Protein AF-0000000073387334 (afdb_homodimer)

Organism: Paracidovorax avenae (strain ATCC 19860 / DSM 7227 / CCUG 15838 / JCM 20985 / LMG 2117 / NCPPB 1011) (NCBI:txid643561)

Radius of gyration: 25.36 Å; Cα contacts (8 Å, |Δi|>4): 499; chains: 2; bounding box: 32×70×54 Å

Secondary structure (DSSP, 8-state):
---SS---EEEE-TTS-EEEEEEEEEEGGGHHHHHHHHHHHHHHHHHHHGGGBS-GGGT-SEEEEEEEEEEEEEEEEEEEETTTTEEEEEEEEEPPPEEEEEEEEEE-HHHHHHHHHHHT--/---SS---EEEE-TTS-EEEEEEEEEEGGGHHHHHHHHHHHHHHHHHHHGGGBS-GGGT-SEEEEEEEEEEEEEEEEEEEETTTTEEEEEEEEEPPPEEEEEEEEEE-HHHHHHHHHHHT--

Solvent-accessible surface area (backbone atoms only — not comparable to full-atom values): 13006 Å² total; per-residue (Å²): 97,86,70,88,60,61,60,70,48,76,44,77,43,98,84,57,20,32,36,37,38,24,59,38,73,37,46,74,90,43,45,66,59,48,38,50,52,51,26,51,55,48,48,49,48,43,70,77,44,42,95,35,57,30,58,59,92,73,76,16,44,25,46,72,48,63,44,35,35,38,34,35,42,28,37,32,49,55,42,78,36,77,90,75,62,35,57,46,76,43,84,49,63,65,51,76,51,34,42,34,38,38,43,38,40,36,26,35,39,72,47,48,54,52,50,25,64,58,52,70,55,128,97,86,71,89,61,63,59,70,48,76,44,76,42,98,84,57,19,31,37,38,39,25,60,37,72,38,46,73,90,42,47,66,59,49,36,50,51,52,24,52,54,48,49,50,48,41,70,77,42,42,93,34,57,31,57,60,92,72,76,17,43,26,45,72,48,64,46,36,37,38,34,36,43,29,36,31,48,54,43,77,37,78,90,76,62,36,57,46,77,42,83,49,64,66,49,76,52,34,43,35,39,38,42,37,39,36,27,36,39,71,46,47,54,50,51,25,64,58,51,70,56,128

pLDDT: mean 93.89, std 4.62, range [76.19, 98.5]

Foldseek 3Di:
DEDDFWDWDWDDDPQQKTKTKTKGKDFPVCVVVNVVSVCVLVVVCCVVQVVQDDDVVVRGFKYKDKDKDKDKDWDKDWDQDPVVRDIDIDTHDIDGIMMMMMMMMIGHNVSVVVSCVVHVHD/DEDDFWDWDWDDDPQQKTKTKTKGKDFPVCVVVNVVSVCVLVVVCCVVQVVQDDDVVVRGFKYKDKDKDKDKDWDKDWDQDPVVRDIDIDIHDIDGIMMMMMMMMIGHNVSVVVSCVVHVHD

Nearest PDB structures (foldseek):
  6sb4-assembly1_A  TM=3.432E-01  e=1.917E-01  Mus musculus
  4bts-assembly1_AJ  TM=3.908E-01  e=4.124E-01  Tetrahymena thermophila
  9ash-assembly1_H  TM=4.551E-01  e=2.025E+00  Lactococcus lactis subsp. lactis
  6ify-assembly1_E  TM=3.691E-01  e=1.191E+00  Streptococcus thermophilus ND03
  6ifr-assembly1_E  TM=2.329E-01  e=6.230E-01  Streptococcus thermophilus ND03

Structure (mmCIF, N/CA/C/O backbone):
data_AF-0000000073387334-model_v1
#
loop_
_entity.id
_entity.type
_entity.pdbx_description
1 polymer 'Uncharacterized protein'
#
loop_
_atom_site.group_PDB
_atom_site.id
_atom_site.type_symbol
_atom_site.label_atom_id
_atom_site.label_alt_id
_atom_site.label_comp_id
_atom_site.label_asym_id
_atom_site.label_entity_id
_atom_site.label_seq_id
_atom_site.pdbx_PDB_ins_code
_atom_site.Cartn_x
_atom_site.Cartn_y
_atom_site.Cartn_z
_atom_site.occupancy
_atom_site.B_iso_or_equiv
_atom_site.auth_seq_id
_atom_site.auth_comp_id
_atom_site.auth_asym_id
_atom_site.auth_atom_id
_atom_site.pdbx_PDB_model_num
ATOM 1 N N . MET A 1 1 ? 14.086 27.5 5.773 1 81.44 1 MET A N 1
ATOM 2 C CA . MET A 1 1 ? 14.25 26.156 6.324 1 81.44 1 MET A CA 1
ATOM 3 C C . MET A 1 1 ? 14.164 25.094 5.227 1 81.44 1 MET A C 1
ATOM 5 O O . MET A 1 1 ? 13.383 25.234 4.285 1 81.44 1 MET A O 1
ATOM 9 N N . THR A 1 2 ? 15.102 24.219 5.27 1 88.56 2 THR A N 1
ATOM 10 C CA . THR A 1 2 ? 15.109 23.172 4.254 1 88.56 2 THR A CA 1
ATOM 11 C C . THR A 1 2 ? 14.375 21.938 4.754 1 88.56 2 THR A C 1
ATOM 13 O O . THR A 1 2 ? 14.703 21.406 5.82 1 88.56 2 THR A O 1
ATOM 16 N N . LEU A 1 3 ? 13.312 21.594 4.008 1 94.19 3 LEU A N 1
ATOM 17 C CA . LEU A 1 3 ? 12.539 20.391 4.328 1 94.19 3 LEU A CA 1
ATOM 18 C C . LEU A 1 3 ? 13.195 19.156 3.742 1 94.19 3 LEU A C 1
ATOM 20 O O . LEU A 1 3 ? 13.609 19.156 2.58 1 94.19 3 LEU A O 1
ATOM 24 N N . ARG A 1 4 ? 13.391 18.125 4.531 1 95.5 4 ARG A N 1
ATOM 25 C CA . ARG A 1 4 ? 14.094 16.922 4.117 1 95.5 4 ARG A CA 1
ATOM 26 C C . ARG A 1 4 ? 13.117 15.812 3.727 1 95.5 4 ARG A C 1
ATOM 28 O O . ARG A 1 4 ? 13.398 15.008 2.84 1 95.5 4 ARG A O 1
ATOM 35 N N . TYR A 1 5 ? 11.898 15.891 4.281 1 98.25 5 TYR A N 1
ATOM 36 C CA . TYR A 1 5 ? 10.984 14.766 4.086 1 98.25 5 TYR A CA 1
ATOM 37 C C . TYR A 1 5 ? 9.766 15.188 3.273 1 98.25 5 TYR A C 1
ATOM 39 O O . TYR A 1 5 ? 9.25 14.414 2.467 1 98.25 5 TYR A O 1
ATOM 47 N N . LEU A 1 6 ? 9.359 16.406 3.529 1 97.44 6 LEU A N 1
ATOM 48 C CA . LEU A 1 6 ? 8.133 16.891 2.887 1 97.44 6 LEU A CA 1
ATOM 49 C C . LEU A 1 6 ? 8.453 17.578 1.562 1 97.44 6 LEU A C 1
ATOM 51 O O . LEU A 1 6 ? 9.18 18.578 1.531 1 97.44 6 LEU A O 1
ATOM 55 N N . ASP A 1 7 ? 7.984 17.047 0.482 1 97.38 7 ASP A N 1
ATOM 56 C CA . ASP A 1 7 ? 8.031 17.656 -0.841 1 97.38 7 ASP A CA 1
ATOM 57 C C . ASP A 1 7 ? 6.637 18.078 -1.299 1 97.38 7 ASP A C 1
ATOM 59 O O . ASP A 1 7 ? 5.801 17.234 -1.629 1 97.38 7 ASP A O 1
ATOM 63 N N . PHE A 1 8 ? 6.383 19.359 -1.395 1 97.19 8 PHE A N 1
ATOM 64 C CA . PHE A 1 8 ? 5.031 19.875 -1.598 1 97.19 8 PHE A CA 1
ATOM 65 C C . PHE A 1 8 ? 4.754 20.094 -3.08 1 97.19 8 PHE A C 1
ATOM 67 O O . PHE A 1 8 ? 5.598 20.625 -3.803 1 97.19 8 PHE A O 1
ATOM 74 N N . ASP A 1 9 ? 3.609 19.672 -3.486 1 96.62 9 ASP A N 1
ATOM 75 C CA . ASP A 1 9 ? 3.027 20.047 -4.773 1 96.62 9 ASP A CA 1
ATOM 76 C C . ASP A 1 9 ? 1.921 21.078 -4.605 1 96.62 9 ASP A C 1
ATOM 78 O O . ASP A 1 9 ? 1.072 20.953 -3.719 1 96.62 9 ASP A O 1
ATOM 82 N N . HIS A 1 10 ? 1.897 22.016 -5.465 1 95.62 10 HIS A N 1
ATOM 83 C CA . HIS A 1 10 ? 0.955 23.125 -5.336 1 95.62 10 HIS A CA 1
ATOM 84 C C . HIS A 1 10 ? -0.114 23.078 -6.422 1 95.62 10 HIS A C 1
ATOM 86 O O . HIS A 1 10 ? 0.192 22.812 -7.586 1 95.62 10 HIS A O 1
ATOM 92 N N . SER A 1 11 ? -1.307 23.25 -6.004 1 96.06 11 SER A N 1
ATOM 93 C CA . SER A 1 11 ? -2.426 23.453 -6.922 1 96.06 11 SER A CA 1
ATOM 94 C C . SER A 1 11 ? -3.139 24.766 -6.645 1 96.06 11 SER A C 1
ATOM 96 O O . SER A 1 11 ? -3.559 25.031 -5.516 1 96.06 11 SER A O 1
ATOM 98 N N . GLU A 1 12 ? -3.297 25.5 -7.695 1 92 12 GLU A N 1
ATOM 99 C CA . GLU A 1 12 ? -3.938 26.797 -7.531 1 92 12 GLU A CA 1
ATOM 100 C C . GLU A 1 12 ? -5.457 26.688 -7.609 1 92 12 GLU A C 1
ATOM 102 O O . GLU A 1 12 ? -5.98 25.797 -8.281 1 92 12 GLU A O 1
ATOM 107 N N . ASP A 1 13 ? -5.891 27.594 -6.828 1 84.44 13 ASP A N 1
ATOM 108 C CA . ASP A 1 13 ? -7.34 27.703 -6.988 1 84.44 13 ASP A CA 1
ATOM 109 C C . ASP A 1 13 ? -7.703 28.953 -7.805 1 84.44 13 ASP A C 1
ATOM 111 O O . ASP A 1 13 ? -6.82 29.703 -8.219 1 84.44 13 ASP A O 1
ATOM 115 N N . GLY A 1 14 ? -8.805 29.109 -8.422 1 78.94 14 GLY A N 1
ATOM 116 C CA . GLY A 1 14 ? -9.227 30.188 -9.312 1 78.94 14 GLY A CA 1
ATOM 117 C C . GLY A 1 14 ? -9.258 31.547 -8.633 1 78.94 14 GLY A C 1
ATOM 118 O O . GLY A 1 14 ? -9.359 32.562 -9.305 1 78.94 14 GLY A O 1
ATOM 119 N N . GLU A 1 15 ? -9.148 31.719 -7.305 1 79.94 15 GLU A N 1
ATOM 120 C CA . GLU A 1 15 ? -9.242 33 -6.594 1 79.94 15 GLU A CA 1
ATOM 121 C C . GLU A 1 15 ? -7.887 33.438 -6.051 1 79.94 15 GLU A C 1
ATOM 123 O O . GLU A 1 15 ? -7.812 34.312 -5.184 1 79.94 15 GLU A O 1
ATOM 128 N N . GLY A 1 16 ? -6.773 32.781 -6.492 1 81.19 16 GLY A N 1
ATOM 129 C CA . GLY A 1 16 ? -5.426 33.156 -6.078 1 81.19 16 GLY A CA 1
ATOM 130 C C . GLY A 1 16 ? -4.922 32.312 -4.91 1 81.19 16 GLY A C 1
ATOM 131 O O . GLY A 1 16 ? -3.729 32.312 -4.605 1 81.19 16 GLY A O 1
ATOM 132 N N . GLY A 1 17 ? -5.766 31.625 -4.184 1 89.88 17 GLY A N 1
ATOM 133 C CA . GLY A 1 17 ? -5.332 30.688 -3.156 1 89.88 17 GLY A CA 1
ATOM 134 C C . GLY A 1 17 ? -4.902 29.344 -3.715 1 89.88 17 GLY A C 1
ATOM 135 O O . GLY A 1 17 ? -4.543 29.234 -4.891 1 89.88 17 GLY A O 1
ATOM 136 N N . GLY A 1 18 ? -4.574 28.469 -2.861 1 95 18 GLY A N 1
ATOM 137 C CA . GLY A 1 18 ? -4.156 27.156 -3.348 1 95 18 GLY A CA 1
ATOM 138 C C . GLY A 1 18 ? -3.961 26.141 -2.236 1 95 18 GLY A C 1
ATOM 139 O O . GLY A 1 18 ? -4.312 26.406 -1.084 1 95 18 GLY A O 1
ATOM 140 N N . THR A 1 19 ? -3.652 24.984 -2.721 1 96.31 19 THR A N 1
ATOM 141 C CA . THR A 1 19 ? -3.416 23.859 -1.819 1 96.31 19 THR A CA 1
ATOM 142 C C . THR A 1 19 ? -2.006 23.297 -2.004 1 96.31 19 THR A C 1
ATOM 144 O O . THR A 1 19 ? -1.532 23.156 -3.133 1 96.31 19 THR A O 1
ATOM 147 N N . TRP A 1 20 ? -1.338 23.109 -0.854 1 96.31 20 TRP A N 1
ATOM 148 C CA . TRP A 1 20 ? -0.038 22.438 -0.803 1 96.31 20 TRP A CA 1
ATOM 149 C C . TRP A 1 20 ? -0.165 21.047 -0.22 1 96.31 20 TRP A C 1
ATOM 151 O O . TRP A 1 20 ? -0.633 20.875 0.907 1 96.31 20 TRP A O 1
ATOM 161 N N . ASP A 1 21 ? 0.246 20.016 -1.069 1 97.94 21 ASP A N 1
ATOM 162 C CA . ASP A 1 21 ? 0.142 18.641 -0.62 1 97.94 21 ASP A CA 1
ATOM 163 C C . ASP A 1 21 ? 1.518 17.969 -0.554 1 97.94 21 ASP A C 1
ATOM 165 O O . ASP A 1 21 ? 2.354 18.188 -1.436 1 97.94 21 ASP A O 1
ATOM 169 N N . ALA A 1 22 ? 1.764 17.281 0.513 1 98.06 22 ALA A N 1
ATOM 170 C CA . ALA A 1 22 ? 2.973 16.469 0.653 1 98.06 22 ALA A CA 1
ATOM 171 C C . ALA A 1 22 ? 2.662 15.125 1.304 1 98.06 22 ALA A C 1
ATOM 173 O O . ALA A 1 22 ? 1.726 15.016 2.1 1 98.06 22 ALA A O 1
ATOM 174 N N . MET A 1 23 ? 3.334 14.18 0.906 1 98.44 23 MET A N 1
ATOM 175 C CA . MET A 1 23 ? 3.291 12.852 1.52 1 98.44 23 MET A CA 1
ATOM 176 C C . MET A 1 23 ? 4.699 12.328 1.774 1 98.44 23 MET A C 1
ATOM 178 O O . MET A 1 23 ? 5.586 12.477 0.93 1 98.44 23 MET A O 1
ATOM 182 N N . ALA A 1 24 ? 4.922 11.805 2.984 1 98.38 24 ALA A N 1
ATOM 183 C CA . ALA A 1 24 ? 6.188 11.164 3.324 1 98.38 24 ALA A CA 1
ATOM 184 C C . ALA A 1 24 ? 5.949 9.781 3.936 1 98.38 24 ALA A C 1
ATOM 186 O O . ALA A 1 24 ? 5.004 9.594 4.703 1 98.38 24 ALA A O 1
ATOM 187 N N . SER A 1 25 ? 6.77 8.938 3.57 1 97.94 25 SER A N 1
ATOM 188 C CA . SER A 1 25 ? 6.773 7.598 4.137 1 97.94 25 SER A CA 1
ATOM 189 C C . SER A 1 25 ? 8.156 7.211 4.637 1 97.94 25 SER A C 1
ATOM 191 O O . SER A 1 25 ? 9.109 7.137 3.855 1 97.94 25 SER A O 1
ATOM 193 N N . VAL A 1 26 ? 8.273 6.867 5.969 1 97.75 26 VAL A N 1
ATOM 194 C CA . VAL A 1 26 ? 9.594 6.66 6.555 1 97.75 26 VAL A CA 1
ATOM 195 C C . VAL A 1 26 ? 9.57 5.426 7.453 1 97.75 26 VAL A C 1
ATOM 197 O O . VAL A 1 26 ? 8.5 4.934 7.816 1 97.75 26 VAL A O 1
ATOM 200 N N . THR A 1 27 ? 10.797 4.965 7.738 1 96.5 27 THR A N 1
ATOM 201 C CA . THR A 1 27 ? 10.945 3.934 8.758 1 96.5 27 THR A CA 1
ATOM 202 C C . THR A 1 27 ? 10.922 4.547 10.156 1 96.5 27 THR A C 1
ATOM 204 O O . THR A 1 27 ? 10.977 5.77 10.305 1 96.5 27 THR A O 1
ATOM 207 N N . GLY A 1 28 ? 10.781 3.762 11.188 1 95.5 28 GLY A N 1
ATOM 208 C CA . GLY A 1 28 ? 10.648 4.168 12.578 1 95.5 28 GLY A CA 1
ATOM 209 C C . GLY A 1 28 ? 11.734 5.125 13.023 1 95.5 28 GLY A C 1
ATOM 210 O O . GLY A 1 28 ? 11.477 6.039 13.812 1 95.5 28 GLY A O 1
ATOM 211 N N . GLU A 1 29 ? 12.898 4.941 12.414 1 96.12 29 GLU A N 1
ATOM 212 C CA . GLU A 1 29 ? 14.047 5.727 12.859 1 96.12 29 GLU A CA 1
ATOM 213 C C . GLU A 1 29 ? 13.914 7.184 12.438 1 96.12 29 GLU A C 1
ATOM 215 O O . GLU A 1 29 ? 14.57 8.062 13 1 96.12 29 GLU A O 1
ATOM 220 N N . HIS A 1 30 ? 13.031 7.402 11.477 1 97.5 30 HIS A N 1
ATOM 221 C CA . HIS A 1 30 ? 12.953 8.758 10.938 1 97.5 30 HIS A CA 1
ATOM 222 C C . HIS A 1 30 ? 11.633 9.422 11.312 1 97.5 30 HIS A C 1
ATOM 224 O O . HIS A 1 30 ? 11.383 10.562 10.93 1 97.5 30 HIS A O 1
ATOM 230 N N . VAL A 1 31 ? 10.812 8.812 12.133 1 96.5 31 VAL A N 1
ATOM 231 C CA . VAL A 1 31 ? 9.477 9.312 12.445 1 96.5 31 VAL A CA 1
ATOM 232 C C . VAL A 1 31 ? 9.586 10.617 13.219 1 96.5 31 VAL A C 1
ATOM 234 O O . VAL A 1 31 ? 8.898 11.594 12.906 1 96.5 31 VAL A O 1
ATOM 237 N N . GLU A 1 32 ? 10.445 10.641 14.18 1 96.12 32 GLU A N 1
ATOM 238 C CA . GLU A 1 32 ? 10.586 11.836 15 1 96.12 32 GLU A CA 1
ATOM 239 C C . GLU A 1 32 ? 11.039 13.031 14.164 1 96.12 32 GLU A C 1
ATOM 241 O O . GLU A 1 32 ? 10.562 14.148 14.344 1 96.12 32 GLU A O 1
ATOM 246 N N . ALA A 1 33 ? 11.953 12.742 13.281 1 97.5 33 ALA A N 1
ATOM 247 C CA . ALA A 1 33 ? 12.461 13.805 12.422 1 97.5 33 ALA A CA 1
ATOM 248 C C . ALA A 1 33 ? 11.359 14.328 11.492 1 97.5 33 ALA A C 1
ATOM 250 O O . ALA A 1 33 ? 11.25 15.531 11.273 1 97.5 33 ALA A O 1
ATOM 251 N N . LEU A 1 34 ? 10.586 13.453 10.961 1 98 34 LEU A N 1
ATOM 252 C CA . LEU A 1 34 ? 9.461 13.844 10.117 1 98 34 LEU A CA 1
ATOM 253 C C . LEU A 1 34 ? 8.453 14.672 10.906 1 98 34 LEU A C 1
ATOM 255 O O . LEU A 1 34 ? 7.996 15.711 10.43 1 98 34 LEU A O 1
ATOM 259 N N . HIS A 1 35 ? 8.172 14.242 12.117 1 97.31 35 HIS A N 1
ATOM 260 C CA . HIS A 1 35 ? 7.242 14.984 12.961 1 97.31 35 HIS A CA 1
ATOM 261 C C . HIS A 1 35 ? 7.77 16.391 13.266 1 97.31 35 HIS A C 1
ATOM 263 O O . HIS A 1 35 ? 7 17.344 13.289 1 97.31 35 HIS A O 1
ATOM 269 N N . ALA A 1 36 ? 9.016 16.453 13.484 1 96.75 36 ALA A N 1
ATOM 270 C CA . ALA A 1 36 ? 9.625 17.75 13.758 1 96.75 36 ALA A CA 1
ATOM 271 C C . ALA A 1 36 ? 9.477 18.688 12.562 1 96.75 36 ALA A C 1
ATOM 273 O O . ALA A 1 36 ? 9.234 19.891 12.727 1 96.75 36 ALA A O 1
ATOM 274 N N . GLU A 1 37 ? 9.672 18.109 11.43 1 97.69 37 GLU A N 1
ATOM 275 C CA . GLU A 1 37 ? 9.516 18.906 10.211 1 97.69 37 GLU A CA 1
A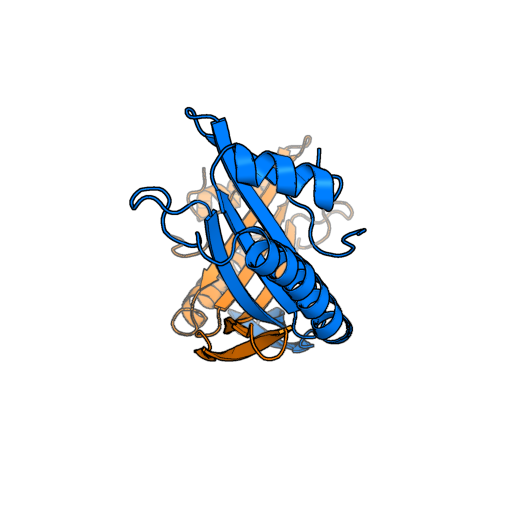TOM 276 C C . GLU A 1 37 ? 8.078 19.391 10.047 1 97.69 37 GLU A C 1
ATOM 278 O O . GLU A 1 37 ? 7.84 20.547 9.727 1 97.69 37 GLU A O 1
ATOM 283 N N . ILE A 1 38 ? 7.148 18.547 10.25 1 97.94 38 ILE A N 1
ATOM 284 C CA . ILE A 1 38 ? 5.738 18.922 10.195 1 97.94 38 ILE A CA 1
ATOM 285 C C . ILE A 1 38 ? 5.441 19.984 11.234 1 97.94 38 ILE A C 1
ATOM 287 O O . ILE A 1 38 ? 4.762 20.984 10.938 1 97.94 38 ILE A O 1
ATOM 291 N N . ALA A 1 39 ? 5.953 19.797 12.414 1 97.62 39 ALA A N 1
ATOM 292 C CA . ALA A 1 39 ? 5.758 20.781 13.477 1 97.62 39 ALA A CA 1
ATOM 293 C C . ALA A 1 39 ? 6.309 22.141 13.078 1 97.62 39 ALA A C 1
ATOM 295 O O . ALA A 1 39 ? 5.691 23.172 13.367 1 97.62 39 ALA A O 1
ATOM 296 N N . ALA A 1 40 ? 7.449 22.125 12.445 1 97.06 40 ALA A N 1
ATOM 297 C CA . ALA A 1 40 ? 8.047 23.391 12.016 1 97.06 40 ALA A CA 1
ATOM 298 C C . ALA A 1 40 ? 7.129 24.125 11.039 1 97.06 40 ALA A C 1
ATOM 300 O O . ALA A 1 40 ? 6.949 25.344 11.148 1 97.06 40 ALA A O 1
ATOM 301 N N . VAL A 1 41 ? 6.578 23.391 10.125 1 97.69 41 VAL A N 1
ATOM 302 C CA . VAL A 1 41 ? 5.676 23.969 9.141 1 97.69 41 VAL A CA 1
ATOM 303 C C . VAL A 1 41 ? 4.438 24.531 9.836 1 97.69 41 VAL A C 1
ATOM 305 O O . VAL A 1 41 ? 4.047 25.672 9.602 1 97.69 41 VAL A O 1
ATOM 308 N N . LEU A 1 42 ? 3.898 23.781 10.719 1 97.19 42 LEU A N 1
ATOM 309 C CA . LEU A 1 42 ? 2.648 24.172 11.352 1 97.19 42 LEU A CA 1
ATOM 310 C C . LEU A 1 42 ? 2.895 25.266 12.398 1 97.19 42 LEU A C 1
ATOM 312 O O . LEU A 1 42 ? 2.045 26.125 12.609 1 97.19 42 LEU A O 1
ATOM 316 N N . ASP A 1 43 ? 4.004 25.188 13.078 1 96.62 43 ASP A N 1
ATOM 317 C CA . ASP A 1 43 ? 4.379 26.25 14.008 1 96.62 43 ASP A CA 1
ATOM 318 C C . ASP A 1 43 ? 4.445 27.609 13.289 1 96.62 43 ASP A C 1
ATOM 320 O O . ASP A 1 43 ? 3.912 28.594 13.781 1 96.62 43 ASP A O 1
ATOM 324 N N . TRP A 1 44 ? 5.109 27.578 12.164 1 96.69 44 TRP A N 1
ATOM 325 C CA . TRP A 1 44 ? 5.191 28.797 11.367 1 96.69 44 TRP A CA 1
ATOM 326 C C . TRP A 1 44 ? 3.801 29.297 10.992 1 96.69 44 TRP A C 1
ATOM 328 O O . TRP A 1 44 ? 3.49 30.469 11.156 1 96.69 44 TRP A O 1
ATOM 338 N N . ALA A 1 45 ? 2.99 28.391 10.453 1 96.12 45 ALA A N 1
ATOM 339 C CA . ALA A 1 45 ? 1.652 28.766 10 1 96.12 45 ALA A CA 1
ATOM 340 C C . ALA A 1 45 ? 0.823 29.328 11.156 1 96.12 45 ALA A C 1
ATOM 342 O O . ALA A 1 45 ? 0.149 30.359 11 1 96.12 45 ALA A O 1
ATOM 343 N N . HIS A 1 46 ? 0.911 28.672 12.258 1 95.12 46 HIS A N 1
ATOM 344 C CA . HIS A 1 46 ? 0.165 29.141 13.422 1 95.12 46 HIS A CA 1
ATOM 345 C C . HIS A 1 46 ? 0.718 30.469 13.945 1 95.12 46 HIS A C 1
ATOM 347 O O . HIS A 1 46 ? -0.04 31.312 14.406 1 95.12 46 HIS A O 1
ATOM 353 N N . GLY A 1 47 ? 1.966 30.562 13.922 1 94.06 47 GLY A N 1
ATOM 354 C CA . GLY A 1 47 ? 2.582 31.797 14.383 1 94.06 47 GLY A CA 1
ATOM 355 C C . GLY A 1 47 ? 2.219 33 13.531 1 94.06 47 GLY A C 1
ATOM 356 O O . GLY A 1 47 ? 1.933 34.062 14.062 1 94.06 47 GLY A O 1
ATOM 357 N N . ARG A 1 48 ? 2.215 32.75 12.281 1 94.19 48 ARG A N 1
ATOM 358 C CA . ARG A 1 48 ? 2.035 33.875 11.352 1 94.19 48 ARG A CA 1
ATOM 359 C C . ARG A 1 48 ? 0.556 34.125 11.062 1 94.19 48 ARG A C 1
ATOM 361 O O . ARG A 1 48 ? 0.134 35.25 10.875 1 94.19 48 ARG A O 1
ATOM 368 N N . PHE A 1 49 ? -0.206 32.969 11.078 1 93.56 49 PHE A N 1
ATOM 369 C CA . PHE A 1 49 ? -1.589 33.094 10.641 1 93.56 49 PHE A CA 1
ATOM 370 C C . PHE A 1 49 ? -2.545 32.469 11.656 1 93.56 49 PHE A C 1
ATOM 372 O O . PHE A 1 49 ? -3.719 32.25 11.352 1 93.56 49 PHE A O 1
ATOM 379 N N . GLY A 1 50 ? -2.129 32.094 12.773 1 87.69 50 GLY A N 1
ATOM 380 C CA . GLY A 1 50 ? -2.852 31.328 13.766 1 87.69 50 GLY A CA 1
ATOM 381 C C . GLY A 1 50 ? -4.254 31.844 14.031 1 87.69 50 GLY A C 1
ATOM 382 O O . GLY A 1 50 ? -5.215 31.078 14.031 1 87.69 50 GLY A O 1
ATOM 383 N N . SER A 1 51 ? -4.434 33.094 14.188 1 88.06 51 SER A N 1
ATOM 384 C CA . SER A 1 51 ? -5.715 33.719 14.531 1 88.06 51 SER A CA 1
ATOM 385 C C . SER A 1 51 ? -6.691 33.656 13.359 1 88.06 51 SER A C 1
ATOM 387 O O . SER A 1 51 ? -7.895 33.844 13.531 1 88.06 51 SER A O 1
ATOM 389 N N . GLN A 1 52 ? -6.195 33.25 12.305 1 91.5 52 GLN A N 1
ATOM 390 C CA . GLN A 1 52 ? -6.996 33.25 11.086 1 91.5 52 GLN A CA 1
ATOM 391 C C . GLN A 1 52 ? -7.223 31.828 10.562 1 91.5 52 GLN A C 1
ATOM 393 O O . GLN A 1 52 ? -7.66 31.656 9.422 1 91.5 52 GLN A O 1
ATOM 398 N N . ARG A 1 53 ? -6.902 30.906 11.383 1 92.06 53 ARG A N 1
ATOM 399 C CA . ARG A 1 53 ? -7.109 29.547 10.914 1 92.06 53 ARG A CA 1
ATOM 400 C C . ARG A 1 53 ? -8.594 29.219 10.836 1 92.06 53 ARG A C 1
ATOM 402 O O . ARG A 1 53 ? -9.336 29.438 11.789 1 92.06 53 ARG A O 1
ATOM 409 N N . GLY A 1 54 ? -9.023 28.703 9.797 1 89.88 54 GLY A N 1
ATOM 410 C CA . GLY A 1 54 ? -10.391 28.281 9.57 1 89.88 54 GLY A CA 1
ATOM 411 C C . GLY A 1 54 ? -10.695 28 8.109 1 89.88 54 GLY A C 1
ATOM 412 O O . GLY A 1 54 ? -9.875 28.281 7.234 1 89.88 54 GLY A O 1
ATOM 413 N N . PRO A 1 55 ? -11.797 27.281 7.898 1 84.88 55 PRO A N 1
ATOM 414 C CA . PRO A 1 55 ? -12.188 27.031 6.512 1 84.88 55 PRO A CA 1
ATOM 415 C C . PRO A 1 55 ? -12.289 28.312 5.688 1 84.88 55 PRO A C 1
ATOM 417 O O . PRO A 1 55 ? -12.852 29.312 6.148 1 84.88 55 PRO A O 1
ATOM 420 N N . ILE A 1 56 ? -11.695 28.234 4.543 1 76.19 56 ILE A N 1
ATOM 421 C CA . ILE A 1 56 ? -11.625 29.406 3.674 1 76.19 56 ILE A CA 1
ATOM 422 C C . ILE A 1 56 ? -13.039 29.906 3.363 1 76.19 56 ILE A C 1
ATOM 424 O O . ILE A 1 56 ? -13.273 31.109 3.279 1 76.19 56 ILE A O 1
ATOM 428 N N . GLU A 1 57 ? -13.953 28.938 3.262 1 78.44 57 GLU A N 1
ATOM 429 C CA . GLU A 1 57 ? -15.336 29.281 2.951 1 78.44 57 GLU A CA 1
ATOM 430 C C . GLU A 1 57 ? -15.992 30.031 4.105 1 78.44 57 GLU A C 1
ATOM 432 O O . GLU A 1 57 ? -17.031 30.672 3.926 1 78.44 57 GLU A O 1
ATOM 437 N N . GLU A 1 58 ? -15.391 29.938 5.266 1 84.38 58 GLU A N 1
ATOM 438 C CA . GLU A 1 58 ? -15.914 30.609 6.453 1 84.38 58 GLU A CA 1
ATOM 439 C C . GLU A 1 58 ? -14.984 31.734 6.906 1 84.38 58 GLU A C 1
ATOM 441 O O . GLU A 1 58 ? -14.789 31.938 8.102 1 84.38 58 GLU A O 1
ATOM 446 N N . ASP A 1 59 ? -14.32 32.344 6.02 1 82.88 59 ASP A N 1
ATOM 447 C CA . ASP A 1 59 ? -13.477 33.531 6.219 1 82.88 59 ASP A CA 1
ATOM 448 C C . ASP A 1 59 ? -12.148 33.125 6.863 1 82.88 59 ASP A C 1
ATOM 450 O O . ASP A 1 59 ? -11.484 33.969 7.465 1 82.88 59 ASP A O 1
ATOM 454 N N . GLY A 1 60 ? -11.891 31.906 6.863 1 90.19 60 GLY A N 1
ATOM 455 C CA . GLY A 1 60 ? -10.57 31.5 7.316 1 90.19 60 GLY A CA 1
ATOM 456 C C . GLY A 1 60 ? -9.484 31.766 6.293 1 90.19 60 GLY A C 1
ATOM 457 O O . GLY A 1 60 ? -9.758 31.828 5.09 1 90.19 60 GLY A O 1
ATOM 458 N N . GLU A 1 61 ? -8.266 32 6.73 1 93.5 61 GLU A N 1
ATOM 459 C CA . GLU A 1 61 ? -7.137 32.312 5.855 1 93.5 61 GLU A CA 1
ATOM 460 C C . GLU A 1 61 ? -6.387 31.047 5.465 1 93.5 61 GLU A C 1
ATOM 462 O O . GLU A 1 61 ? -5.75 31 4.406 1 93.5 61 GLU A O 1
ATOM 467 N N . TRP A 1 62 ? -6.449 30.094 6.293 1 95.75 62 TRP A N 1
ATOM 468 C CA . TRP A 1 62 ? -5.73 28.859 6.008 1 95.75 62 TRP A CA 1
ATOM 469 C C . TRP A 1 62 ? -6.234 27.719 6.887 1 95.75 62 TRP A C 1
ATOM 471 O O . TRP A 1 62 ? -6.93 27.953 7.879 1 95.75 62 TRP A O 1
ATOM 481 N N . ASP A 1 63 ? -6.074 26.531 6.48 1 95.81 63 ASP A N 1
ATOM 482 C CA . ASP A 1 63 ? -6.355 25.328 7.238 1 95.81 63 ASP A CA 1
ATOM 483 C C . ASP A 1 63 ? -5.445 24.172 6.793 1 95.81 63 ASP A C 1
ATOM 485 O O . ASP A 1 63 ? -4.707 24.312 5.816 1 95.81 63 ASP A O 1
ATOM 489 N N . TYR A 1 64 ? -5.418 23.156 7.582 1 95.62 64 TYR A N 1
ATOM 490 C CA . TYR A 1 64 ? -4.605 22.016 7.18 1 95.62 64 TYR A CA 1
ATOM 491 C C . TYR A 1 64 ? -5.285 20.703 7.555 1 95.62 64 TYR A C 1
ATOM 493 O O . TYR A 1 64 ? -6.23 20.688 8.344 1 95.62 64 TYR A O 1
ATOM 501 N N . ASP A 1 65 ? -4.957 19.703 6.891 1 95.31 65 ASP A N 1
ATOM 502 C CA . ASP A 1 65 ? -5.344 18.328 7.184 1 95.31 65 ASP A CA 1
ATOM 503 C C . ASP A 1 65 ? -4.117 17.422 7.305 1 95.31 65 ASP A C 1
ATOM 505 O O . ASP A 1 65 ? -3.178 17.531 6.516 1 95.31 65 ASP A O 1
ATOM 509 N N . LEU A 1 66 ? -4.066 16.656 8.406 1 96.31 66 LEU A N 1
ATOM 510 C CA . LEU A 1 66 ? -2.971 15.734 8.68 1 96.31 66 LEU A CA 1
ATOM 511 C C . LEU A 1 66 ? -3.484 14.305 8.797 1 96.31 66 LEU A C 1
ATOM 513 O O . LEU A 1 66 ? -4.402 14.031 9.578 1 96.31 66 LEU A O 1
ATOM 517 N N . GLN A 1 67 ? -2.945 13.461 7.934 1 94.75 67 GLN A N 1
ATOM 518 C CA . GLN A 1 67 ? -3.285 12.047 7.988 1 94.75 67 GLN A CA 1
ATOM 519 C C . GLN A 1 67 ? -2.033 11.188 8.148 1 94.75 67 GLN A C 1
ATOM 521 O O . GLN A 1 67 ? -0.995 11.477 7.551 1 94.75 67 GLN A O 1
ATOM 526 N N . ALA A 1 68 ? -2.188 10.102 8.93 1 97 68 ALA A N 1
ATOM 527 C CA . ALA A 1 68 ? -1.048 9.211 9.133 1 97 68 ALA A CA 1
ATOM 528 C C . ALA A 1 68 ? -1.497 7.75 9.195 1 97 68 ALA A C 1
ATOM 530 O O . ALA A 1 68 ? -2.586 7.453 9.695 1 97 68 ALA A O 1
ATOM 531 N N . VAL A 1 69 ? -0.661 6.938 8.672 1 95.81 69 VAL A N 1
ATOM 532 C CA . VAL A 1 69 ? -0.9 5.5 8.719 1 95.81 69 VAL A CA 1
ATOM 533 C C . VAL A 1 69 ? 0.415 4.766 8.969 1 95.81 69 VAL A C 1
ATOM 535 O O . VAL A 1 69 ? 1.464 5.164 8.461 1 95.81 69 VAL A O 1
ATOM 538 N N . GLU A 1 70 ? 0.328 3.809 9.773 1 96.12 70 GLU A N 1
ATOM 539 C CA . GLU A 1 70 ? 1.409 2.84 9.922 1 96.12 70 GLU A CA 1
ATOM 540 C C . GLU A 1 70 ? 1.076 1.531 9.211 1 96.12 70 GLU A C 1
ATOM 542 O O . GLU A 1 70 ? -0.008 0.975 9.398 1 96.12 70 GLU A O 1
ATOM 547 N N . GLU A 1 71 ? 2.021 1.116 8.438 1 95.94 71 GLU A N 1
ATOM 548 C CA . GLU A 1 71 ? 1.796 -0.098 7.656 1 95.94 71 GLU A CA 1
ATOM 549 C C . GLU A 1 71 ? 2.891 -1.13 7.914 1 95.94 71 GLU A C 1
ATOM 551 O O . GLU A 1 71 ? 4.062 -0.777 8.047 1 95.94 71 GLU A O 1
ATOM 556 N N . THR A 1 72 ? 2.457 -2.348 8.008 1 95.62 72 THR A N 1
ATOM 557 C CA . THR A 1 72 ? 3.371 -3.484 8.078 1 95.62 72 THR A CA 1
ATOM 558 C C . THR A 1 72 ? 3.02 -4.52 7.012 1 95.62 72 THR A C 1
ATOM 560 O O . THR A 1 72 ? 1.842 -4.781 6.758 1 95.62 72 THR A O 1
ATOM 563 N N . SER A 1 73 ? 4.043 -5.059 6.469 1 95.75 73 SER A N 1
ATOM 564 C CA . SER A 1 73 ? 3.865 -6.09 5.453 1 95.75 73 SER A CA 1
ATOM 565 C C . SER A 1 73 ? 4.648 -7.352 5.805 1 95.75 73 SER A C 1
ATOM 567 O O . SER A 1 73 ? 5.812 -7.273 6.203 1 95.75 73 SER A O 1
ATOM 569 N N . THR A 1 74 ? 3.979 -8.453 5.707 1 94.69 74 THR A N 1
ATOM 570 C CA . THR A 1 74 ? 4.602 -9.758 5.895 1 94.69 74 THR A CA 1
ATOM 571 C C . THR A 1 74 ? 4.609 -10.555 4.59 1 94.69 74 THR A C 1
ATOM 573 O O . THR A 1 74 ? 3.549 -10.844 4.027 1 94.69 74 THR A O 1
ATOM 576 N N . GLY A 1 75 ? 5.844 -10.812 4.211 1 94.31 75 GLY A N 1
ATOM 577 C CA . GLY A 1 75 ? 5.938 -11.688 3.055 1 94.31 75 GLY A CA 1
ATOM 578 C C . GLY A 1 75 ? 5.34 -13.055 3.297 1 94.31 75 GLY A C 1
ATOM 579 O O . GLY A 1 75 ? 5.344 -13.555 4.426 1 94.31 75 GLY A O 1
ATOM 580 N N . GLN A 1 76 ? 4.77 -13.625 2.205 1 92.12 76 G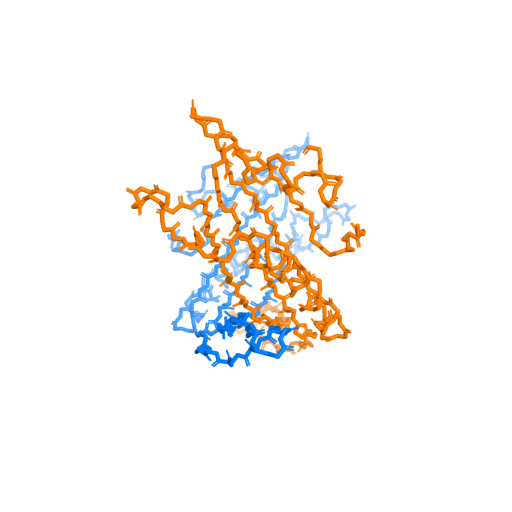LN A N 1
ATOM 581 C CA . GLN A 1 76 ? 4.281 -14.992 2.256 1 92.12 76 GLN A CA 1
ATOM 582 C C . GLN A 1 76 ? 4.789 -15.805 1.068 1 92.12 76 GLN A C 1
ATOM 584 O O . GLN A 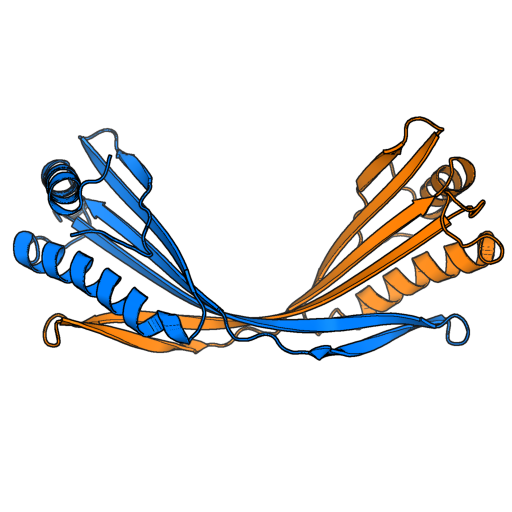1 76 ? 4.777 -15.328 -0.068 1 92.12 76 GLN A O 1
ATOM 589 N N . SER A 1 77 ? 5.371 -16.906 1.46 1 92.62 77 SER A N 1
ATOM 590 C CA . SER A 1 77 ? 5.73 -17.844 0.398 1 92.62 77 SER A CA 1
ATOM 591 C C . SER A 1 77 ? 4.543 -18.719 0.011 1 92.62 77 SER A C 1
ATOM 593 O O . SER A 1 77 ? 3.936 -19.359 0.868 1 92.62 77 SER A O 1
ATOM 595 N N . LEU A 1 78 ? 4.141 -18.641 -1.236 1 95 78 LEU A N 1
ATOM 596 C CA . LEU A 1 78 ? 3.096 -19.516 -1.756 1 95 78 LEU A CA 1
ATOM 597 C C . LEU A 1 78 ? 3.68 -20.547 -2.723 1 95 78 LEU A C 1
ATOM 599 O O . LEU A 1 78 ? 4.555 -20.219 -3.527 1 95 78 LEU A O 1
ATOM 603 N N . ARG A 1 79 ? 3.197 -21.719 -2.539 1 93.62 79 ARG A N 1
ATOM 604 C CA . ARG A 1 79 ? 3.568 -22.781 -3.467 1 93.62 79 ARG A CA 1
ATOM 605 C C . ARG A 1 79 ? 2.363 -23.656 -3.814 1 93.62 79 ARG A C 1
ATOM 607 O O . ARG A 1 79 ? 1.501 -23.891 -2.967 1 93.62 79 ARG A O 1
ATOM 614 N N . TYR A 1 80 ? 2.426 -24.047 -5.023 1 95.69 80 TYR A N 1
ATOM 615 C CA . TYR A 1 80 ? 1.43 -25.031 -5.426 1 95.69 80 TYR A CA 1
ATOM 616 C C . TYR A 1 80 ? 1.931 -26.453 -5.168 1 95.69 80 TYR A C 1
ATOM 618 O O . TYR A 1 80 ? 2.998 -26.844 -5.652 1 95.69 80 TYR A O 1
ATOM 626 N N . ASP A 1 81 ? 1.115 -27.203 -4.363 1 95.56 81 ASP A N 1
ATOM 627 C CA . ASP A 1 81 ? 1.401 -28.609 -4.105 1 95.56 81 ASP A CA 1
ATOM 628 C C . ASP A 1 81 ? 0.653 -29.516 -5.086 1 95.56 81 ASP A C 1
ATOM 630 O O . ASP A 1 81 ? -0.562 -29.688 -4.973 1 95.56 81 ASP A O 1
ATOM 634 N N . GLU A 1 82 ? 1.385 -30.078 -5.969 1 92.44 82 GLU A N 1
ATOM 635 C CA . GLU A 1 82 ? 0.771 -30.906 -7 1 92.44 82 GLU A CA 1
ATOM 636 C C . GLU A 1 82 ? 0.108 -32.125 -6.398 1 92.44 82 GLU A C 1
ATOM 638 O O . GLU A 1 82 ? -0.908 -32.625 -6.906 1 92.44 82 GLU A O 1
ATOM 643 N N . GLY A 1 83 ? 0.771 -32.656 -5.375 1 93.19 83 GLY A N 1
ATOM 644 C CA . GLY A 1 83 ? 0.209 -33.844 -4.727 1 93.19 83 GLY A CA 1
ATOM 645 C C . GLY A 1 83 ? -1.132 -33.562 -4.066 1 93.19 83 GLY A C 1
ATOM 646 O O . GLY A 1 83 ? -2.084 -34.312 -4.258 1 93.19 83 GLY A O 1
ATOM 647 N N . LEU A 1 84 ? -1.305 -32.5 -3.404 1 93.75 84 LEU A N 1
ATOM 648 C CA . LEU A 1 84 ? -2.521 -32.125 -2.689 1 93.75 84 LEU A CA 1
ATOM 649 C C . LEU A 1 84 ? -3.436 -31.281 -3.566 1 93.75 84 LEU A C 1
ATOM 651 O O . LEU A 1 84 ? -4.602 -31.062 -3.23 1 93.75 84 LEU A O 1
ATOM 655 N N . ARG A 1 85 ? -2.941 -30.859 -4.598 1 94.5 85 ARG A N 1
ATOM 656 C CA . ARG A 1 85 ? -3.66 -29.984 -5.527 1 94.5 85 ARG A CA 1
ATOM 657 C C . ARG A 1 85 ? -4.211 -28.766 -4.812 1 94.5 85 ARG A C 1
ATOM 659 O O . ARG A 1 85 ? -5.391 -28.438 -4.953 1 94.5 85 ARG A O 1
ATOM 666 N N . ARG A 1 86 ? -3.297 -28.125 -4.02 1 96.25 86 ARG A N 1
ATOM 667 C CA . ARG A 1 86 ? -3.674 -26.906 -3.301 1 96.25 86 ARG A CA 1
ATOM 668 C C . ARG A 1 86 ? -2.479 -25.984 -3.143 1 96.25 86 ARG A C 1
ATOM 670 O O . ARG A 1 86 ? -1.332 -26.391 -3.32 1 96.25 86 ARG A O 1
ATOM 677 N N . VAL A 1 87 ? -2.77 -24.734 -2.9 1 96.94 87 VAL A N 1
ATOM 678 C CA . VAL A 1 87 ? -1.735 -23.75 -2.586 1 96.94 87 VAL A CA 1
ATOM 679 C C . VAL A 1 87 ? -1.382 -23.828 -1.103 1 96.94 87 VAL A C 1
ATOM 681 O O . VAL A 1 87 ? -2.27 -23.875 -0.248 1 96.94 87 VAL A O 1
ATOM 684 N N . VAL A 1 88 ? -0.148 -23.906 -0.848 1 95.25 88 VAL A N 1
ATOM 685 C CA . VAL A 1 88 ? 0.353 -23.922 0.522 1 95.25 88 VAL A CA 1
ATOM 686 C C . VAL A 1 88 ? 1.073 -22.609 0.823 1 95.25 88 VAL A C 1
ATOM 688 O O . VAL A 1 88 ? 1.91 -22.156 0.037 1 95.25 88 VAL A O 1
ATOM 691 N N . ALA A 1 89 ? 0.701 -22.078 1.897 1 93.62 89 ALA A N 1
ATOM 692 C CA . ALA A 1 89 ? 1.259 -20.781 2.281 1 93.62 89 ALA A CA 1
ATOM 693 C C . ALA A 1 89 ? 2.107 -20.906 3.543 1 93.62 89 ALA A C 1
ATOM 695 O O . ALA A 1 89 ? 1.75 -21.641 4.473 1 93.62 89 ALA A O 1
ATOM 696 N N . GLU A 1 90 ? 3.25 -20.25 3.514 1 91.19 90 GLU A N 1
ATOM 697 C CA . GLU A 1 90 ? 4.094 -20.125 4.699 1 91.19 90 GLU A CA 1
ATOM 698 C C . GLU A 1 90 ? 4.469 -18.672 4.965 1 91.19 90 GLU A C 1
ATOM 700 O O . GLU A 1 90 ? 4.828 -17.938 4.039 1 91.19 90 GLU A O 1
ATOM 705 N N . PRO A 1 91 ? 4.297 -18.297 6.234 1 87.88 91 PRO A N 1
ATOM 706 C CA . PRO A 1 91 ? 4.688 -16.922 6.531 1 87.88 91 PRO A CA 1
ATOM 707 C C . PRO A 1 91 ? 6.184 -16.672 6.344 1 87.88 91 PRO A C 1
ATOM 709 O O . PRO A 1 91 ? 6.996 -17.562 6.617 1 87.88 91 PRO A O 1
ATOM 712 N N . GLY A 1 92 ? 6.434 -15.578 5.703 1 92.19 92 GLY A N 1
ATOM 713 C CA . GLY A 1 92 ? 7.805 -15.102 5.605 1 92.19 92 GLY A CA 1
ATOM 714 C C . GLY A 1 92 ? 8.141 -14.039 6.625 1 92.19 92 GLY A C 1
ATOM 715 O O . GLY A 1 92 ? 7.547 -13.992 7.707 1 92.19 92 GLY A O 1
ATOM 716 N N . ALA A 1 93 ? 9.125 -13.281 6.266 1 92.75 93 ALA A N 1
ATOM 717 C CA . ALA A 1 93 ? 9.586 -12.25 7.188 1 92.75 93 ALA A CA 1
ATOM 718 C C . ALA A 1 93 ? 8.648 -11.047 7.18 1 92.75 93 ALA A C 1
ATOM 720 O O . ALA A 1 93 ? 8.062 -10.711 6.145 1 92.75 93 ALA A O 1
ATOM 721 N N . THR A 1 94 ? 8.477 -10.461 8.328 1 93.12 94 THR A N 1
ATOM 722 C CA . THR A 1 94 ? 7.734 -9.211 8.469 1 93.12 94 THR A CA 1
ATOM 723 C C . THR A 1 94 ? 8.672 -8.016 8.383 1 93.12 94 THR A C 1
ATOM 725 O O . THR A 1 94 ? 9.68 -7.961 9.086 1 93.12 94 THR A O 1
ATOM 728 N N . GLY A 1 95 ? 8.336 -7.164 7.426 1 93.31 95 GLY A N 1
ATOM 729 C CA . GLY A 1 95 ? 9.148 -5.961 7.305 1 93.31 95 GLY A CA 1
ATOM 730 C C . GLY A 1 95 ? 8.898 -4.961 8.414 1 93.31 95 GLY A C 1
ATOM 731 O O . GLY A 1 95 ? 7.895 -5.047 9.125 1 93.31 95 GLY A O 1
ATOM 732 N N . ALA A 1 96 ? 9.898 -4.105 8.547 1 93.94 96 ALA A N 1
ATOM 733 C CA . ALA A 1 96 ? 9.734 -3.025 9.516 1 93.94 96 ALA A CA 1
ATOM 734 C C . ALA A 1 96 ? 8.531 -2.156 9.172 1 93.94 96 ALA A C 1
ATOM 736 O O . ALA A 1 96 ? 8.234 -1.931 7.996 1 93.94 96 ALA A O 1
ATOM 737 N N . PRO A 1 97 ? 7.855 -1.662 10.148 1 95 97 PRO A N 1
ATOM 738 C CA . PRO A 1 97 ? 6.73 -0.758 9.898 1 95 97 PRO A CA 1
ATOM 739 C C . PRO A 1 97 ? 7.145 0.5 9.141 1 95 97 PRO A C 1
ATOM 741 O O . PRO A 1 97 ? 8.242 1.019 9.352 1 95 97 PRO A O 1
ATOM 744 N N . ARG A 1 98 ? 6.277 0.871 8.25 1 96.88 98 ARG A N 1
ATOM 745 C CA . ARG A 1 98 ? 6.426 2.143 7.551 1 96.88 98 ARG A CA 1
ATOM 746 C C . ARG A 1 98 ? 5.398 3.158 8.039 1 96.88 98 ARG A C 1
ATOM 748 O O . ARG A 1 98 ? 4.23 2.82 8.234 1 96.88 98 ARG A O 1
ATOM 755 N N . HIS A 1 99 ? 5.832 4.336 8.289 1 96.69 99 HIS A N 1
ATOM 756 C CA . HIS A 1 99 ? 4.977 5.441 8.711 1 96.69 99 HIS A CA 1
ATOM 757 C C . HIS A 1 99 ? 4.773 6.441 7.578 1 96.69 99 HIS A C 1
ATOM 759 O O . HIS A 1 99 ? 5.727 7.094 7.141 1 96.69 99 HIS A O 1
ATOM 765 N N . THR A 1 100 ? 3.588 6.527 7.125 1 97.56 100 THR A N 1
ATOM 766 C CA . THR A 1 100 ? 3.262 7.449 6.043 1 97.56 100 THR A CA 1
ATOM 767 C C . THR A 1 100 ? 2.398 8.602 6.555 1 97.56 100 THR A C 1
ATOM 769 O O . THR A 1 100 ? 1.366 8.375 7.191 1 97.56 100 THR A O 1
ATOM 772 N N . VAL A 1 101 ? 2.834 9.805 6.289 1 98 101 VAL A N 1
ATOM 773 C CA . VAL A 1 101 ? 2.08 10.992 6.676 1 98 101 VAL A CA 1
ATOM 774 C C . VAL A 1 101 ? 1.757 11.828 5.438 1 98 101 VAL A C 1
ATOM 776 O O . VAL A 1 101 ? 2.609 12.008 4.566 1 98 101 VAL A O 1
ATOM 779 N N . THR A 1 102 ? 0.561 12.273 5.332 1 98.06 102 THR A N 1
ATOM 780 C CA . THR A 1 102 ? 0.125 13.227 4.32 1 98.06 102 THR A CA 1
ATOM 781 C C . THR A 1 102 ? -0.311 14.539 4.965 1 98.06 102 THR A C 1
ATOM 783 O O . THR A 1 102 ? -1.113 14.539 5.898 1 98.06 102 THR A O 1
ATOM 786 N N . LEU A 1 103 ? 0.234 15.586 4.535 1 98.12 103 LEU A N 1
ATOM 787 C CA . LEU A 1 103 ? -0.126 16.938 4.98 1 98.12 103 LEU A CA 1
ATOM 788 C C . LEU A 1 103 ? -0.664 17.766 3.816 1 98.12 103 LEU A C 1
ATOM 790 O O . LEU A 1 103 ? -0.037 17.828 2.758 1 98.12 103 LEU A O 1
ATOM 794 N N . SER A 1 104 ? -1.77 18.312 4.016 1 97.31 104 SER A N 1
ATOM 795 C CA . SER A 1 104 ? -2.357 19.25 3.064 1 97.31 104 SER A CA 1
ATOM 796 C C . SER A 1 104 ? -2.639 20.609 3.719 1 97.31 104 SER A C 1
ATOM 798 O O . SER A 1 104 ? -3.309 20.672 4.75 1 97.31 104 SER A O 1
ATOM 800 N N . LEU A 1 105 ? -2.066 21.656 3.182 1 96.25 105 LEU A N 1
ATOM 801 C CA . LEU A 1 105 ? -2.34 23.016 3.625 1 96.25 105 LEU A CA 1
ATOM 802 C C . LEU A 1 105 ? -3.049 23.812 2.535 1 96.25 105 LEU A C 1
ATOM 804 O O . LEU A 1 105 ? -2.625 23.797 1.377 1 96.25 105 LEU A O 1
ATOM 808 N N . CYS A 1 106 ? -4.055 24.438 2.934 1 95.38 106 CYS A N 1
ATOM 809 C CA . CYS A 1 106 ? -4.742 25.312 2.002 1 95.38 106 CYS A CA 1
ATOM 810 C C . CYS A 1 106 ? -4.84 26.734 2.564 1 95.38 106 CYS A C 1
ATOM 812 O O . CYS A 1 106 ? -4.777 26.922 3.779 1 95.38 106 CYS A O 1
ATOM 814 N N . GLY A 1 107 ? -4.984 27.609 1.654 1 94.94 107 GLY A N 1
ATOM 815 C CA . GLY A 1 107 ? -5.086 28.984 2.131 1 94.94 107 GLY A CA 1
ATOM 816 C C . GLY A 1 107 ? -5.262 30 1.013 1 94.94 107 GLY A C 1
ATOM 817 O O . GLY A 1 107 ? -5.305 29.625 -0.163 1 94.94 107 GLY A O 1
ATOM 818 N N . THR A 1 108 ? -5.465 31.188 1.341 1 93.81 108 THR A N 1
ATOM 819 C CA . THR A 1 108 ? -5.605 32.312 0.437 1 93.81 108 THR A CA 1
ATOM 820 C C . THR A 1 108 ? -4.285 32.625 -0.266 1 93.81 108 THR A C 1
ATOM 822 O O . THR A 1 108 ? -3.273 31.969 -0.001 1 93.81 108 THR A O 1
ATOM 825 N N . ARG A 1 109 ? -4.344 33.594 -1.181 1 93.62 109 ARG A N 1
ATOM 826 C CA . ARG A 1 109 ? -3.148 34 -1.898 1 93.62 109 ARG A CA 1
ATOM 827 C C . ARG A 1 109 ? -2.062 34.469 -0.93 1 93.62 109 ARG A C 1
ATOM 829 O O . ARG A 1 109 ? -0.891 34.125 -1.096 1 93.62 109 ARG A O 1
ATOM 836 N N . ALA A 1 110 ? -2.477 35.219 0.085 1 93.19 110 ALA A N 1
ATOM 837 C CA . ALA A 1 110 ? -1.52 35.75 1.059 1 93.19 110 ALA A CA 1
ATOM 838 C C . ALA A 1 110 ? -0.802 34.625 1.783 1 93.19 110 ALA A C 1
ATOM 840 O O . ALA A 1 110 ? 0.416 34.656 1.972 1 93.19 110 ALA A O 1
ATOM 841 N N . PHE A 1 111 ? -1.512 33.625 2.119 1 95.19 111 PHE A N 1
ATOM 842 C CA . PHE A 1 111 ? -0.924 32.5 2.814 1 95.19 111 PHE A CA 1
ATOM 843 C C . PHE A 1 111 ? 0.04 31.734 1.901 1 95.19 111 PHE A C 1
ATOM 845 O O . PHE A 1 111 ? 1.167 31.438 2.297 1 95.19 111 PHE A O 1
ATOM 852 N N . CYS A 1 112 ? -0.381 31.438 0.665 1 95.06 112 CYS A N 1
ATOM 853 C CA . CYS A 1 112 ? 0.416 30.656 -0.268 1 95.06 112 CYS A CA 1
ATOM 854 C C . CYS A 1 112 ? 1.723 31.359 -0.604 1 95.06 112 CYS A C 1
ATOM 856 O O . CYS A 1 112 ? 2.775 30.719 -0.687 1 95.06 112 CYS A O 1
ATOM 858 N N . GLU A 1 113 ? 1.656 32.594 -0.843 1 94.31 113 GLU A N 1
ATOM 859 C CA . GLU A 1 113 ? 2.861 33.344 -1.137 1 94.31 113 GLU A CA 1
ATOM 860 C C . GLU A 1 113 ? 3.828 33.344 0.042 1 94.31 113 GLU A C 1
ATOM 862 O O . GLU A 1 113 ? 5.035 33.156 -0.14 1 94.31 113 GLU A O 1
ATOM 867 N N . ALA A 1 114 ? 3.328 33.562 1.231 1 95.31 114 ALA A N 1
ATOM 868 C CA . ALA A 1 114 ? 4.168 33.562 2.428 1 95.31 114 ALA A CA 1
ATOM 869 C C . ALA A 1 114 ? 4.785 32.156 2.631 1 95.31 114 ALA A C 1
ATOM 871 O O . ALA A 1 114 ? 5.945 32.062 3.033 1 95.31 114 ALA A O 1
ATOM 872 N N . PHE A 1 115 ? 3.916 31.125 2.344 1 95.31 115 PHE A N 1
ATOM 873 C CA . PHE A 1 115 ? 4.379 29.75 2.516 1 95.31 115 PHE A CA 1
ATOM 874 C C . PHE A 1 115 ? 5.531 29.438 1.567 1 95.31 115 PHE A C 1
ATOM 876 O O . PHE A 1 115 ? 6.551 28.875 1.978 1 95.31 115 PHE A O 1
ATOM 883 N N . ARG A 1 116 ? 5.375 29.844 0.37 1 94.75 116 ARG A N 1
ATOM 884 C CA . ARG A 1 116 ? 6.422 29.672 -0.631 1 94.75 116 ARG A CA 1
ATOM 885 C C . ARG A 1 116 ? 7.707 30.375 -0.214 1 94.75 116 ARG A C 1
ATOM 887 O O . ARG A 1 116 ? 8.797 29.812 -0.325 1 94.75 116 ARG A O 1
ATOM 894 N N . GLU A 1 117 ? 7.582 31.531 0.172 1 94.75 117 GLU A N 1
ATOM 895 C CA . GLU A 1 117 ? 8.734 32.344 0.568 1 94.75 117 GLU A CA 1
ATOM 896 C C . GLU A 1 117 ? 9.453 31.719 1.763 1 94.75 117 GLU A C 1
ATOM 898 O O . GLU A 1 117 ? 10.68 31.625 1.776 1 94.75 117 GLU A O 1
ATOM 903 N N . ARG A 1 118 ? 8.719 31.312 2.75 1 95.56 118 ARG A N 1
ATOM 904 C CA . ARG A 1 118 ? 9.297 30.797 3.986 1 95.56 118 ARG A CA 1
ATOM 905 C C . ARG A 1 118 ? 10.062 29.5 3.736 1 95.56 118 ARG A C 1
ATOM 907 O O . ARG A 1 118 ? 11.117 29.266 4.332 1 95.56 118 ARG A O 1
ATOM 914 N N . PHE A 1 119 ? 9.516 28.625 2.9 1 95.94 119 PHE A N 1
ATOM 915 C CA . PHE A 1 119 ? 10.078 27.281 2.773 1 95.94 119 PHE A CA 1
ATOM 916 C C . PHE A 1 119 ? 10.75 27.109 1.421 1 95.94 119 PHE A C 1
ATOM 918 O O . PHE A 1 119 ? 11.219 26.016 1.093 1 95.94 119 PHE A O 1
ATOM 925 N N . GLY A 1 120 ? 10.852 28.203 0.642 1 92.5 120 GLY A N 1
ATOM 926 C CA . GLY A 1 120 ? 11.562 28.188 -0.629 1 92.5 120 GLY A CA 1
ATOM 927 C C . GLY A 1 120 ? 10.953 27.219 -1.632 1 92.5 120 GLY A C 1
ATOM 928 O O . GLY A 1 120 ? 11.672 26.453 -2.271 1 92.5 120 GLY A O 1
ATOM 929 N N . LEU A 1 121 ? 9.617 27.234 -1.73 1 89.44 121 LEU A N 1
ATOM 930 C CA . LEU A 1 121 ? 8.906 26.297 -2.605 1 89.44 121 LEU A CA 1
ATOM 931 C C . LEU A 1 121 ? 8.641 26.938 -3.967 1 89.44 121 LEU A C 1
ATOM 933 O O . LEU A 1 121 ? 8.492 28.156 -4.07 1 89.44 121 LEU A O 1
ATOM 937 N N . GLU A 1 122 ? 8.773 26.156 -4.969 1 80.31 122 GLU A N 1
ATOM 938 C CA . GLU A 1 122 ? 8.5 26.656 -6.309 1 80.31 122 GLU A CA 1
ATOM 939 C C . GLU A 1 122 ? 7.062 26.391 -6.727 1 80.31 122 GLU A C 1
ATOM 941 O O . GLU A 1 122 ? 6.457 25.406 -6.277 1 80.31 122 GLU A O 1
ATOM 946 N N . MET B 1 1 ? -14.125 -22.406 -16.75 1 81.62 1 MET B N 1
ATOM 947 C CA . MET B 1 1 ? -14.172 -22.016 -15.344 1 81.62 1 MET B CA 1
ATOM 948 C C . MET B 1 1 ? -14.164 -20.5 -15.188 1 81.62 1 MET B C 1
ATOM 950 O O . MET B 1 1 ? -13.484 -19.797 -15.938 1 81.62 1 MET B O 1
ATOM 954 N N . THR B 1 2 ? -15.039 -20.047 -14.375 1 89 2 THR B N 1
ATOM 955 C CA . THR B 1 2 ? -15.109 -18.609 -14.156 1 89 2 THR B CA 1
ATOM 956 C C . THR B 1 2 ? -14.273 -18.203 -12.945 1 89 2 THR B C 1
ATOM 958 O O . THR B 1 2 ? -14.461 -18.734 -11.852 1 89 2 THR B O 1
ATOM 961 N N . LEU B 1 3 ? -13.289 -17.328 -13.234 1 94.5 3 LEU B N 1
ATOM 962 C CA . LEU B 1 3 ? -12.438 -16.812 -12.172 1 94.5 3 LEU B CA 1
ATOM 963 C C . LEU B 1 3 ? -13.086 -15.609 -11.492 1 94.5 3 LEU B C 1
ATOM 965 O O . LEU B 1 3 ? -13.609 -14.719 -12.164 1 94.5 3 LEU B O 1
ATOM 969 N N . ARG B 1 4 ? -13.164 -15.594 -10.188 1 95.69 4 ARG B N 1
ATOM 970 C CA . ARG B 1 4 ? -13.852 -14.555 -9.422 1 95.69 4 ARG B CA 1
ATOM 971 C C . ARG B 1 4 ? -12.859 -13.516 -8.898 1 95.69 4 ARG B C 1
ATOM 973 O O . ARG B 1 4 ? -13.195 -12.336 -8.781 1 95.69 4 ARG B O 1
ATOM 980 N N . TYR B 1 5 ? -11.594 -13.938 -8.734 1 98.31 5 TYR B N 1
ATOM 981 C CA . TYR B 1 5 ? -10.656 -13.047 -8.062 1 98.31 5 TYR B CA 1
ATOM 982 C C . TYR B 1 5 ? -9.539 -12.609 -9.008 1 98.31 5 TYR B C 1
ATOM 984 O O . TYR B 1 5 ? -9.07 -11.469 -8.945 1 98.31 5 TYR B O 1
ATOM 992 N N . LEU B 1 6 ? -9.164 -13.547 -9.852 1 97.5 6 LEU B N 1
ATOM 993 C CA . LEU B 1 6 ? -8.039 -13.281 -10.734 1 97.5 6 LEU B CA 1
ATOM 994 C C . LEU B 1 6 ? -8.508 -12.688 -12.055 1 97.5 6 LEU B C 1
ATOM 996 O O . LEU B 1 6 ? -9.266 -13.328 -12.789 1 97.5 6 LEU B O 1
ATOM 1000 N N . ASP B 1 7 ? -8.133 -11.484 -12.344 1 97.5 7 ASP B N 1
ATOM 1001 C CA . ASP B 1 7 ? -8.336 -10.836 -13.633 1 97.5 7 ASP B CA 1
ATOM 1002 C C . ASP B 1 7 ? -7.012 -10.672 -14.383 1 97.5 7 ASP B C 1
ATOM 1004 O O . ASP B 1 7 ? -6.176 -9.852 -14 1 97.5 7 ASP B O 1
ATOM 1008 N N . PHE B 1 8 ? -6.82 -11.391 -15.477 1 97.31 8 PHE B N 1
ATOM 1009 C CA . PHE B 1 8 ? -5.516 -11.477 -16.125 1 97.31 8 PHE B CA 1
ATOM 1010 C C . PHE B 1 8 ? -5.391 -10.438 -17.234 1 97.31 8 PHE B C 1
ATOM 1012 O O . PHE B 1 8 ? -6.324 -10.242 -18.016 1 97.31 8 PHE B O 1
ATOM 1019 N N . ASP B 1 9 ? -4.27 -9.781 -17.25 1 96.69 9 ASP B N 1
ATOM 1020 C CA . ASP B 1 9 ? -3.83 -8.969 -18.375 1 96.69 9 ASP B CA 1
ATOM 1021 C C . ASP B 1 9 ? -2.764 -9.695 -19.188 1 96.69 9 ASP B C 1
ATOM 1023 O O . ASP B 1 9 ? -1.83 -10.273 -18.625 1 96.69 9 ASP B O 1
ATOM 1027 N N . HIS B 1 10 ? -2.865 -9.617 -20.469 1 95.75 10 HIS B N 1
ATOM 1028 C CA . HIS B 1 10 ? -1.971 -10.367 -21.344 1 95.75 10 HIS B CA 1
ATOM 1029 C C . HIS B 1 10 ? -1.013 -9.438 -22.078 1 95.75 10 HIS B C 1
ATOM 1031 O O . HIS B 1 10 ? -1.418 -8.375 -22.547 1 95.75 10 HIS B O 1
ATOM 1037 N N . SER B 1 11 ? 0.212 -9.812 -22.062 1 96.19 11 SER B N 1
ATOM 1038 C CA . SER B 1 11 ? 1.225 -9.172 -22.891 1 96.19 11 SER B CA 1
ATOM 1039 C C . SER B 1 11 ? 1.894 -10.18 -23.828 1 96.19 11 SER B C 1
ATOM 1041 O O . SER B 1 11 ? 2.393 -11.211 -23.375 1 96.19 11 SER B O 1
ATOM 1043 N N . GLU B 1 12 ? 1.919 -9.797 -25.062 1 92.19 12 GLU B N 1
ATOM 1044 C CA . GLU B 1 12 ? 2.504 -10.703 -26.047 1 92.19 12 GLU B CA 1
ATOM 1045 C C . GLU B 1 12 ? 4.012 -10.508 -26.156 1 92.19 12 GLU B C 1
ATOM 1047 O O . GLU B 1 12 ? 4.52 -9.414 -25.906 1 92.19 12 GLU B O 1
ATOM 1052 N N . ASP B 1 13 ? 4.445 -11.672 -26.438 1 84.44 13 ASP B N 1
ATOM 1053 C CA . ASP B 1 13 ? 5.855 -1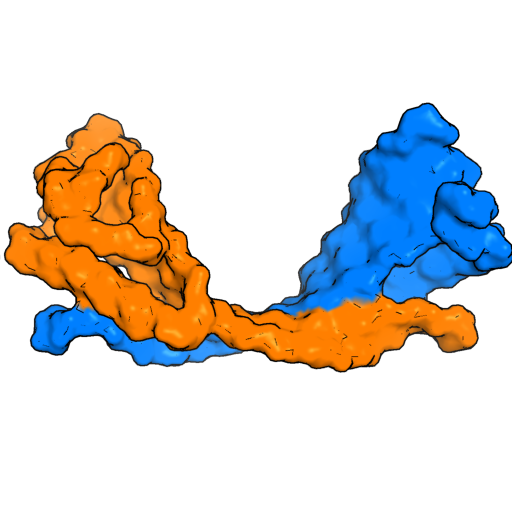1.562 -26.781 1 84.44 13 ASP B CA 1
ATOM 1054 C C . ASP B 1 13 ? 6.062 -11.672 -28.297 1 84.44 13 ASP B C 1
ATOM 1056 O O . ASP B 1 13 ? 5.102 -11.852 -29.047 1 84.44 13 ASP B O 1
ATOM 1060 N N . GLY B 1 14 ? 7.07 -11.188 -28.938 1 79.62 14 GLY B N 1
ATOM 1061 C CA . GLY B 1 14 ? 7.336 -11.133 -30.359 1 79.62 14 GLY B CA 1
ATOM 1062 C C . GLY B 1 14 ? 7.359 -12.508 -31.016 1 79.62 14 GLY B C 1
ATOM 1063 O O . GLY B 1 14 ? 7.316 -12.609 -32.25 1 79.62 14 GLY B O 1
ATOM 1064 N N . GLU B 1 15 ? 7.371 -13.68 -30.344 1 80.94 15 GLU B N 1
ATOM 1065 C CA . GLU B 1 15 ? 7.461 -15.023 -30.906 1 80.94 15 GLU B CA 1
ATOM 1066 C C . GLU B 1 15 ? 6.145 -15.773 -30.766 1 80.94 15 GLU B C 1
ATOM 1068 O O . GLU B 1 15 ? 6.102 -17 -30.906 1 80.94 15 GLU B O 1
ATOM 1073 N N . GLY B 1 16 ? 5.031 -15.086 -30.391 1 81.94 16 GLY B N 1
ATOM 1074 C CA . GLY B 1 16 ? 3.715 -15.688 -30.25 1 81.94 16 GLY B CA 1
ATOM 1075 C C . GLY B 1 16 ? 3.393 -16.109 -28.844 1 81.94 16 GLY B C 1
ATOM 1076 O O . GLY B 1 16 ? 2.238 -16.406 -28.516 1 81.94 16 GLY B O 1
ATOM 1077 N N . GLY B 1 17 ? 4.352 -16.234 -27.953 1 90.31 17 GLY B N 1
ATOM 1078 C CA . GLY B 1 17 ? 4.102 -16.469 -26.547 1 90.31 17 GLY B CA 1
ATOM 1079 C C . GLY B 1 17 ? 3.699 -15.219 -25.781 1 90.31 17 GLY B C 1
ATOM 1080 O O . GLY B 1 17 ? 3.217 -14.258 -26.391 1 90.31 17 GLY B O 1
ATOM 1081 N N . GLY B 1 18 ? 3.527 -15.352 -24.531 1 95.12 18 GLY B N 1
ATOM 1082 C CA . GLY B 1 18 ? 3.145 -14.18 -23.766 1 95.12 18 GLY B CA 1
ATOM 1083 C C . GLY B 1 18 ? 3.098 -14.438 -22.281 1 95.12 18 GLY B C 1
ATOM 1084 O O . GLY B 1 18 ? 3.541 -15.484 -21.812 1 95.12 18 GLY B O 1
ATOM 1085 N N . THR B 1 19 ? 2.795 -13.336 -21.641 1 96.5 19 THR B N 1
ATOM 1086 C CA . THR B 1 19 ? 2.697 -13.367 -20.172 1 96.5 19 THR B CA 1
ATOM 1087 C C . THR B 1 19 ? 1.303 -12.945 -19.719 1 96.5 19 THR B C 1
ATOM 1089 O O . THR B 1 19 ? 0.731 -11.992 -20.25 1 96.5 19 THR B O 1
ATOM 1092 N N . TRP B 1 20 ? 0.756 -13.758 -18.797 1 96.44 20 TRP B N 1
ATOM 1093 C CA . TRP B 1 20 ? -0.501 -13.453 -18.109 1 96.44 20 TRP B CA 1
ATOM 1094 C C . TRP B 1 20 ? -0.255 -13.031 -16.672 1 96.44 20 TRP B C 1
ATOM 1096 O O . TRP B 1 20 ? 0.327 -13.781 -15.891 1 96.44 20 TRP B O 1
ATOM 1106 N N . ASP B 1 21 ? -0.713 -11.75 -16.359 1 98.06 21 ASP B N 1
ATOM 1107 C CA . ASP B 1 21 ? -0.504 -11.234 -15.008 1 98.06 21 ASP B CA 1
ATOM 1108 C C . ASP B 1 21 ? -1.836 -10.945 -14.32 1 98.06 21 ASP B C 1
ATOM 1110 O O . ASP B 1 21 ? -2.762 -10.422 -14.938 1 98.06 21 ASP B O 1
ATOM 1114 N N . ALA B 1 22 ? -1.941 -11.367 -13.086 1 98.12 22 ALA B N 1
ATOM 1115 C CA . ALA B 1 22 ? -3.094 -11.031 -12.25 1 98.12 22 ALA B CA 1
ATOM 1116 C C . ALA B 1 22 ? -2.66 -10.688 -10.828 1 98.12 22 ALA B C 1
ATOM 1118 O O . ALA B 1 22 ? -1.654 -11.211 -10.336 1 98.12 22 ALA B O 1
ATOM 1119 N N . MET B 1 23 ? -3.324 -9.82 -10.289 1 98.5 23 MET B N 1
ATOM 1120 C CA . MET B 1 23 ? -3.168 -9.477 -8.883 1 98.5 23 MET B CA 1
ATOM 1121 C C . MET B 1 23 ? -4.523 -9.422 -8.18 1 98.5 23 MET B C 1
ATOM 1123 O O . MET B 1 23 ? -5.492 -8.898 -8.734 1 98.5 23 MET B O 1
ATOM 1127 N N . ALA B 1 24 ? -4.598 -10.031 -6.988 1 98.44 24 ALA B N 1
ATOM 1128 C CA . ALA B 1 24 ? -5.793 -9.961 -6.156 1 98.44 24 ALA B CA 1
ATOM 1129 C C . ALA B 1 24 ? -5.441 -9.57 -4.723 1 98.44 24 ALA B C 1
ATOM 1131 O O . ALA B 1 24 ? -4.418 -10.016 -4.188 1 98.44 24 ALA B O 1
ATOM 1132 N N . SER B 1 25 ? -6.25 -8.797 -4.223 1 98 25 SER B N 1
ATOM 1133 C CA . SER B 1 25 ? -6.137 -8.406 -2.82 1 98 25 SER B CA 1
ATOM 1134 C C . SER B 1 25 ? -7.453 -8.625 -2.08 1 98 25 SER B C 1
ATOM 1136 O O . SER B 1 25 ? -8.469 -8.008 -2.414 1 98 25 SER B O 1
ATOM 1138 N N . VAL B 1 26 ? -7.418 -9.461 -0.965 1 97.81 26 VAL B N 1
ATOM 1139 C CA . VAL B 1 26 ? -8.672 -9.844 -0.317 1 97.81 26 VAL B CA 1
ATOM 1140 C C . VAL B 1 26 ? -8.5 -9.789 1.2 1 97.81 26 VAL B C 1
ATOM 1142 O O . VAL B 1 26 ? -7.379 -9.734 1.707 1 97.81 26 VAL B O 1
ATOM 1145 N N . THR B 1 27 ? -9.68 -9.789 1.851 1 96.56 27 THR B N 1
ATOM 1146 C CA . THR B 1 27 ? -9.672 -9.953 3.299 1 96.56 27 THR B CA 1
ATOM 1147 C C . THR B 1 27 ? -9.562 -11.43 3.674 1 96.56 27 THR B C 1
ATOM 1149 O O . THR B 1 27 ? -9.664 -12.305 2.812 1 96.56 27 THR B O 1
ATOM 1152 N N . GLY B 1 28 ? -9.281 -11.742 4.91 1 95.56 28 GLY B N 1
ATOM 1153 C CA . GLY B 1 28 ? -9.039 -13.078 5.43 1 95.56 28 GLY B CA 1
ATOM 1154 C C . GLY B 1 28 ? -10.117 -14.07 5.055 1 95.56 28 GLY B C 1
ATOM 1155 O O . GLY B 1 28 ? -9.828 -15.242 4.797 1 95.56 28 GLY B O 1
ATOM 1156 N N . GLU B 1 29 ? -11.328 -13.539 4.938 1 96.12 29 GLU B N 1
ATOM 1157 C CA . GLU B 1 29 ? -12.469 -14.422 4.703 1 96.12 29 GLU B CA 1
ATOM 1158 C C . GLU B 1 29 ? -12.445 -14.992 3.289 1 96.12 29 GLU B C 1
ATOM 1160 O O . GLU B 1 29 ? -13.086 -16 3.01 1 96.12 29 GLU B O 1
ATOM 1165 N N . HIS B 1 30 ? -11.664 -14.344 2.449 1 97.56 30 HIS B N 1
ATOM 1166 C CA . HIS B 1 30 ? -11.688 -14.766 1.053 1 97.56 30 HIS B CA 1
ATOM 1167 C C . HIS B 1 30 ? -10.375 -15.406 0.643 1 97.56 30 HIS B C 1
ATOM 1169 O O . HIS B 1 30 ? -10.211 -15.82 -0.508 1 97.56 30 HIS B O 1
ATOM 1175 N N . VAL B 1 31 ? -9.453 -15.625 1.533 1 96.69 31 VAL B N 1
ATOM 1176 C CA . VAL B 1 31 ? -8.117 -16.109 1.21 1 96.69 31 VAL B CA 1
ATOM 1177 C C . VAL B 1 31 ? -8.203 -17.547 0.676 1 96.69 31 VAL B C 1
ATOM 1179 O O . VAL B 1 31 ? -7.594 -17.859 -0.345 1 96.69 31 VAL B O 1
ATOM 1182 N N . GLU B 1 32 ? -8.977 -18.344 1.344 1 96.38 32 GLU B N 1
ATOM 1183 C CA . GLU B 1 32 ? -9.086 -19.734 0.923 1 96.38 32 GLU B CA 1
ATOM 1184 C C . GLU B 1 32 ? -9.672 -19.844 -0.483 1 96.38 32 GLU B C 1
ATOM 1186 O O . GLU B 1 32 ? -9.227 -20.656 -1.288 1 96.38 32 GLU B O 1
ATOM 1191 N N . ALA B 1 33 ? -10.656 -19.016 -0.711 1 97.56 33 ALA B N 1
ATOM 1192 C CA . ALA B 1 33 ? -11.289 -19.031 -2.029 1 97.56 33 ALA B CA 1
ATOM 1193 C C . ALA B 1 33 ? -10.305 -18.578 -3.107 1 97.56 33 ALA B C 1
ATOM 1195 O O . ALA B 1 33 ? -10.266 -19.141 -4.199 1 97.56 33 ALA B O 1
ATOM 1196 N N . LEU B 1 34 ? -9.547 -17.594 -2.83 1 98.12 34 LEU B N 1
ATOM 1197 C CA . LEU B 1 34 ? -8.523 -17.109 -3.758 1 98.12 34 LEU B CA 1
ATOM 1198 C C . LEU B 1 34 ? -7.48 -18.188 -4.02 1 98.12 34 LEU B C 1
ATOM 1200 O O . LEU B 1 34 ? -7.121 -18.453 -5.168 1 98.12 34 LEU B O 1
ATOM 1204 N N . HIS B 1 35 ? -7.07 -18.859 -2.967 1 97.44 35 HIS B N 1
ATOM 1205 C CA . HIS B 1 35 ? -6.098 -19.938 -3.113 1 97.44 35 HIS B CA 1
ATOM 1206 C C . HIS B 1 35 ? -6.652 -21.062 -3.973 1 97.44 35 HIS B C 1
ATOM 1208 O O . HIS B 1 35 ? -5.93 -21.641 -4.785 1 97.44 35 HIS B O 1
ATOM 1214 N N . ALA B 1 36 ? -7.875 -21.344 -3.773 1 96.88 36 ALA B N 1
ATOM 1215 C CA . ALA B 1 36 ? -8.508 -22.391 -4.562 1 96.88 36 ALA B CA 1
ATOM 1216 C C . ALA B 1 36 ? -8.516 -22.031 -6.047 1 96.88 36 ALA B C 1
ATOM 1218 O O . ALA B 1 36 ? -8.312 -22.891 -6.902 1 96.88 36 ALA B O 1
ATOM 1219 N N . GLU B 1 37 ? -8.789 -20.797 -6.277 1 97.75 37 GLU B N 1
ATOM 1220 C CA . GLU B 1 37 ? -8.781 -20.328 -7.66 1 97.75 37 GLU B CA 1
ATOM 1221 C C . GLU B 1 37 ? -7.391 -20.438 -8.273 1 97.75 37 GLU B C 1
ATOM 1223 O O . GLU B 1 37 ? -7.238 -20.906 -9.406 1 97.75 37 GLU B O 1
ATOM 1228 N N . ILE B 1 38 ? -6.418 -20.031 -7.578 1 98.06 38 ILE B N 1
ATOM 1229 C CA . ILE B 1 38 ? -5.035 -20.141 -8.031 1 98.06 38 ILE B CA 1
ATOM 1230 C C . ILE B 1 38 ? -4.684 -21.609 -8.258 1 98.06 38 ILE B C 1
ATOM 1232 O O . ILE B 1 38 ? -4.082 -21.969 -9.273 1 98.06 38 ILE B O 1
ATOM 1236 N N . ALA B 1 39 ? -5.082 -22.438 -7.344 1 97.69 39 ALA B N 1
ATOM 1237 C CA . ALA B 1 39 ? -4.828 -23.875 -7.465 1 97.69 39 ALA B CA 1
ATOM 1238 C C . ALA B 1 39 ? -5.469 -24.438 -8.727 1 97.69 39 ALA B C 1
ATOM 1240 O O . ALA B 1 39 ? -4.875 -25.266 -9.422 1 97.69 39 ALA B O 1
ATOM 1241 N N . ALA B 1 40 ? -6.66 -23.984 -9.008 1 97.12 40 ALA B N 1
ATOM 1242 C CA . ALA B 1 40 ? -7.352 -24.469 -10.203 1 97.12 40 ALA B CA 1
ATOM 1243 C C . ALA B 1 40 ? -6.562 -24.109 -11.461 1 97.12 40 ALA B C 1
ATOM 1245 O O . ALA B 1 40 ? -6.43 -24.953 -12.367 1 97.12 40 ALA B O 1
ATOM 1246 N N . VAL B 1 41 ? -6.066 -22.922 -11.5 1 97.81 41 VAL B N 1
ATOM 1247 C CA . VAL B 1 41 ? -5.289 -22.469 -12.648 1 97.81 41 VAL B CA 1
ATOM 1248 C C . VAL B 1 41 ? -4.016 -23.297 -12.766 1 97.81 41 VAL B C 1
ATOM 1250 O O . VAL B 1 41 ? -3.701 -23.812 -13.844 1 97.81 41 VAL B O 1
ATOM 1253 N N . LEU B 1 42 ? -3.357 -23.484 -11.695 1 97.31 42 LEU B N 1
ATOM 1254 C CA . LEU B 1 42 ? -2.072 -24.172 -11.734 1 97.31 42 LEU B CA 1
ATOM 1255 C C . LEU B 1 42 ? -2.264 -25.688 -11.914 1 97.31 42 LEU B C 1
ATOM 1257 O O . LEU B 1 42 ? -1.439 -26.344 -12.547 1 97.31 42 LEU B O 1
ATOM 1261 N N . ASP B 1 43 ? -3.307 -26.219 -11.328 1 96.75 43 ASP B N 1
ATOM 1262 C CA . ASP B 1 43 ? -3.635 -27.625 -11.562 1 96.75 43 ASP B CA 1
ATOM 1263 C C . ASP B 1 43 ? -3.834 -27.906 -13.047 1 96.75 43 ASP B C 1
ATOM 1265 O O . ASP B 1 43 ? -3.305 -28.891 -13.578 1 96.75 43 ASP B O 1
ATOM 1269 N N . TRP B 1 44 ? -4.598 -27.031 -13.656 1 96.81 44 TRP B N 1
ATOM 1270 C CA . TRP B 1 44 ? -4.809 -27.172 -15.094 1 96.81 44 TRP B CA 1
ATOM 1271 C C . TRP B 1 44 ? -3.484 -27.125 -15.844 1 96.81 44 TRP B C 1
ATOM 1273 O O . TRP B 1 44 ? -3.213 -27.969 -16.703 1 96.81 44 TRP B O 1
ATOM 1283 N N . ALA B 1 45 ? -2.691 -26.109 -15.562 1 96.38 45 ALA B N 1
ATOM 1284 C CA . ALA B 1 45 ? -1.42 -25.922 -16.266 1 96.38 45 ALA B CA 1
ATOM 1285 C C . ALA B 1 45 ? -0.509 -27.141 -16.062 1 96.38 45 ALA B C 1
ATOM 1287 O O . ALA B 1 45 ? 0.102 -27.625 -17.031 1 96.38 45 ALA B O 1
ATOM 1288 N N . HIS B 1 46 ? -0.454 -27.594 -14.859 1 95.44 46 HIS B N 1
ATOM 1289 C CA . HIS B 1 46 ? 0.379 -28.75 -14.57 1 95.44 46 HIS B CA 1
ATOM 1290 C C . HIS B 1 46 ? -0.179 -30.016 -15.234 1 95.44 46 HIS B C 1
ATOM 1292 O O . HIS B 1 46 ? 0.582 -30.875 -15.688 1 95.44 46 HIS B O 1
ATOM 1298 N N . GLY B 1 47 ? -1.42 -30.109 -15.211 1 94.31 47 GLY B N 1
ATOM 1299 C CA . GLY B 1 47 ? -2.043 -31.266 -15.836 1 94.31 47 GLY B CA 1
ATOM 1300 C C . GLY B 1 47 ? -1.813 -31.328 -17.344 1 94.31 47 GLY B C 1
ATOM 1301 O O . GLY B 1 47 ? -1.517 -32.406 -17.875 1 94.31 47 GLY B O 1
ATOM 1302 N N . ARG B 1 48 ? -1.934 -30.219 -17.922 1 94.44 48 ARG B N 1
ATOM 1303 C CA . ARG B 1 48 ? -1.894 -30.172 -19.375 1 94.44 48 ARG B CA 1
ATOM 1304 C C . ARG B 1 48 ? -0.462 -30.031 -19.891 1 94.44 48 ARG B C 1
ATOM 1306 O O . ARG B 1 48 ? -0.111 -30.562 -20.938 1 94.44 48 ARG B O 1
ATOM 1313 N N . PHE B 1 49 ? 0.362 -29.297 -19.047 1 93.75 49 PHE B N 1
ATOM 1314 C CA . PHE B 1 49 ? 1.689 -28.969 -19.562 1 93.75 49 PHE B CA 1
ATOM 1315 C C . PHE B 1 49 ? 2.764 -29.328 -18.547 1 93.75 49 PHE B C 1
ATOM 1317 O O . PHE B 1 49 ? 3.912 -28.906 -18.656 1 93.75 49 PHE B O 1
ATOM 1324 N N . GLY B 1 50 ? 2.48 -29.984 -17.516 1 88.31 50 GLY B N 1
ATOM 1325 C CA . GLY B 1 50 ? 3.328 -30.234 -16.359 1 88.31 50 GLY B CA 1
ATOM 1326 C C . GLY B 1 50 ? 4.73 -30.688 -16.734 1 88.31 50 GLY B C 1
ATOM 1327 O O . GLY B 1 50 ? 5.715 -30.156 -16.219 1 88.31 50 GLY B O 1
ATOM 1328 N N . SER B 1 51 ? 4.879 -31.562 -17.656 1 88.75 51 SER B N 1
ATOM 1329 C CA . SER B 1 51 ? 6.164 -32.125 -18.031 1 88.75 51 SER B CA 1
ATOM 1330 C C . SER B 1 51 ? 7.012 -31.125 -18.797 1 88.75 51 SER B C 1
ATOM 1332 O O . SER B 1 51 ? 8.219 -31.312 -18.953 1 88.75 51 SER B O 1
ATOM 1334 N N . GLN B 1 52 ? 6.426 -30.078 -19.078 1 92 52 GLN B N 1
ATOM 1335 C CA . GLN B 1 52 ? 7.094 -29.094 -19.922 1 92 52 GLN B CA 1
ATOM 1336 C C . GLN B 1 52 ? 7.328 -27.797 -19.172 1 92 52 GLN B C 1
ATOM 1338 O O . GLN B 1 52 ? 7.645 -26.766 -19.766 1 92 52 GLN B O 1
ATOM 1343 N N . ARG B 1 53 ? 7.141 -27.875 -17.906 1 92.69 53 ARG B N 1
ATOM 1344 C CA . ARG B 1 53 ? 7.359 -26.656 -17.156 1 92.69 53 ARG B CA 1
ATOM 1345 C C . ARG B 1 53 ? 8.844 -26.312 -17.078 1 92.69 53 ARG B C 1
ATOM 1347 O O . ARG B 1 53 ? 9.664 -27.156 -16.734 1 92.69 53 ARG B O 1
ATOM 1354 N N . GLY B 1 54 ? 9.195 -25.172 -17.375 1 90.62 54 GLY B N 1
ATOM 1355 C CA . GLY B 1 54 ? 10.555 -24.656 -17.312 1 90.62 54 GLY B CA 1
ATOM 1356 C C . GLY B 1 54 ? 10.727 -23.344 -18.031 1 90.62 54 GLY B C 1
ATOM 1357 O O . GLY B 1 54 ? 9.812 -22.875 -18.703 1 90.62 54 GLY B O 1
ATOM 1358 N N . PRO B 1 55 ? 11.859 -22.688 -17.719 1 85.44 55 PRO B N 1
ATOM 1359 C CA . PRO B 1 55 ? 12.125 -21.422 -18.422 1 85.44 55 PRO B CA 1
ATOM 1360 C C . PRO B 1 55 ? 12.055 -21.578 -19.938 1 85.44 55 PRO B C 1
ATOM 1362 O O . PRO B 1 55 ? 12.609 -22.531 -20.5 1 85.44 55 PRO B O 1
ATOM 1365 N N . ILE B 1 56 ? 11.344 -20.656 -20.516 1 76.69 56 ILE B N 1
ATOM 1366 C CA . ILE B 1 56 ? 11.125 -20.719 -21.969 1 76.69 56 ILE B CA 1
ATOM 1367 C C . ILE B 1 56 ? 12.461 -20.703 -22.688 1 76.69 56 ILE B C 1
ATOM 1369 O O . ILE B 1 56 ? 12.625 -21.375 -23.719 1 76.69 56 ILE B O 1
ATOM 1373 N N . GLU B 1 57 ? 13.422 -19.984 -22.109 1 78.75 57 GLU B N 1
ATOM 1374 C CA . GLU B 1 57 ? 14.742 -19.875 -22.719 1 78.75 57 GLU B CA 1
ATOM 1375 C C . GLU B 1 57 ? 15.484 -21.219 -22.656 1 78.75 57 GLU B C 1
ATOM 1377 O O . GLU B 1 57 ? 16.469 -21.406 -23.359 1 78.75 57 GLU B O 1
ATOM 1382 N N . GLU B 1 58 ? 15 -22.094 -21.812 1 84.75 58 GLU B N 1
ATOM 1383 C CA . GLU B 1 58 ? 15.617 -23.406 -21.656 1 84.75 58 GLU B CA 1
ATOM 1384 C C . GLU B 1 58 ? 14.688 -24.516 -22.141 1 84.75 58 GLU B C 1
ATOM 1386 O O . GLU B 1 58 ? 14.609 -25.578 -21.531 1 84.75 58 GLU B O 1
ATOM 1391 N N . ASP B 1 59 ? 13.922 -24.266 -23.094 1 83.19 59 ASP B N 1
ATOM 1392 C CA . ASP B 1 59 ? 13.047 -25.203 -23.797 1 83.19 59 ASP B CA 1
ATOM 1393 C C . ASP B 1 59 ? 11.805 -25.516 -22.969 1 83.19 59 ASP B C 1
ATOM 1395 O O . ASP B 1 59 ? 11.148 -26.547 -23.188 1 83.19 59 ASP B O 1
ATOM 1399 N N . GLY B 1 60 ? 11.609 -24.766 -21.984 1 90.56 60 GLY B N 1
ATOM 1400 C CA . GLY B 1 60 ? 10.359 -24.922 -21.25 1 90.56 60 GLY B CA 1
ATOM 1401 C C . GLY B 1 60 ? 9.164 -24.344 -21.984 1 90.56 60 GLY B C 1
ATOM 1402 O O . GLY B 1 60 ? 9.312 -23.422 -22.797 1 90.56 60 GLY B O 1
ATOM 1403 N N . GLU B 1 61 ? 7.977 -24.875 -21.781 1 93.69 61 GLU B N 1
ATOM 1404 C CA . GLU B 1 61 ? 6.758 -24.438 -22.438 1 93.69 61 GLU B CA 1
ATOM 1405 C C . GLU B 1 61 ? 6.035 -23.375 -21.609 1 93.69 61 GLU B C 1
ATOM 1407 O O . GLU B 1 61 ? 5.309 -22.54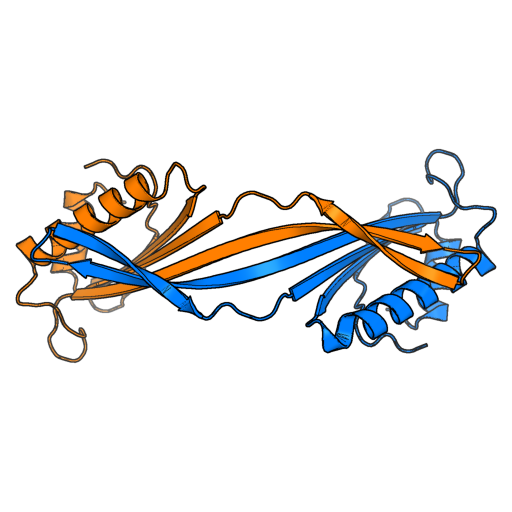7 -22.156 1 93.69 61 GLU B O 1
ATOM 1412 N N . TRP B 1 62 ? 6.207 -23.438 -20.359 1 96.06 62 TRP B N 1
ATOM 1413 C CA . TRP B 1 62 ? 5.52 -22.484 -19.5 1 96.06 62 TRP B CA 1
ATOM 1414 C C . TRP B 1 62 ? 6.168 -22.438 -18.125 1 96.06 62 TRP B C 1
ATOM 1416 O O . TRP B 1 62 ? 6.938 -23.328 -17.766 1 96.06 62 TRP B O 1
ATOM 1426 N N . ASP B 1 63 ? 6.031 -21.391 -17.422 1 96.06 63 ASP B N 1
ATOM 1427 C CA . ASP B 1 63 ? 6.438 -21.203 -16.031 1 96.06 63 ASP B CA 1
ATOM 1428 C C . ASP B 1 63 ? 5.543 -20.188 -15.328 1 96.06 63 ASP B C 1
ATOM 1430 O O . ASP B 1 63 ? 4.703 -19.547 -15.961 1 96.06 63 ASP B O 1
ATOM 1434 N N . TYR B 1 64 ? 5.645 -20.188 -14.039 1 95.88 64 TYR B N 1
ATOM 1435 C CA . TYR B 1 64 ? 4.844 -19.203 -13.312 1 95.88 64 TYR B CA 1
ATOM 1436 C C . TYR B 1 64 ? 5.613 -18.656 -12.117 1 95.88 64 TYR B C 1
ATOM 1438 O O . TYR B 1 64 ? 6.629 -19.219 -11.711 1 95.88 64 TYR B O 1
ATOM 1446 N N . ASP B 1 65 ? 5.266 -17.531 -11.703 1 95.5 65 ASP B N 1
ATOM 1447 C CA . ASP B 1 65 ? 5.734 -16.875 -10.484 1 95.5 65 ASP B CA 1
ATOM 1448 C C . ASP B 1 65 ? 4.566 -16.484 -9.586 1 95.5 65 ASP B C 1
ATOM 1450 O O . ASP B 1 65 ? 3.547 -15.984 -10.07 1 95.5 65 ASP B O 1
ATOM 1454 N N . LEU B 1 66 ? 4.652 -16.875 -8.305 1 96.44 66 LEU B N 1
ATOM 1455 C CA . LEU B 1 66 ? 3.631 -16.578 -7.309 1 96.44 66 LEU B CA 1
ATOM 1456 C C . LEU B 1 66 ? 4.219 -15.75 -6.164 1 96.44 66 LEU B C 1
ATOM 1458 O O . LEU B 1 66 ? 5.219 -16.141 -5.562 1 96.44 66 LEU B O 1
ATOM 1462 N N . GLN B 1 67 ? 3.631 -14.57 -5.984 1 94.94 67 GLN B N 1
ATOM 1463 C CA . GLN B 1 67 ? 4.031 -13.719 -4.871 1 94.94 67 GLN B CA 1
ATOM 1464 C C . GLN B 1 67 ? 2.842 -13.375 -3.982 1 94.94 67 GLN B C 1
ATOM 1466 O O . GLN B 1 67 ? 1.733 -13.156 -4.477 1 94.94 67 GLN B O 1
ATOM 1471 N N . ALA B 1 68 ? 3.121 -13.312 -2.664 1 97.06 68 ALA B N 1
ATOM 1472 C CA . ALA B 1 68 ? 2.047 -12.969 -1.733 1 97.06 68 ALA B CA 1
ATOM 1473 C C . ALA B 1 68 ? 2.564 -12.102 -0.592 1 97.06 68 ALA B C 1
ATOM 1475 O O . ALA B 1 68 ? 3.705 -12.258 -0.151 1 97.06 68 ALA B O 1
ATOM 1476 N N . VAL B 1 69 ? 1.723 -11.211 -0.212 1 95.94 69 VAL B N 1
ATOM 1477 C CA . VAL B 1 69 ? 2.027 -10.344 0.923 1 95.94 69 VAL B CA 1
ATOM 1478 C C . VAL B 1 69 ? 0.776 -10.156 1.776 1 95.94 69 VAL B C 1
ATOM 1480 O O . VAL B 1 69 ? -0.333 -10.047 1.247 1 95.94 69 VAL B O 1
ATOM 1483 N N . GLU B 1 70 ? 0.973 -10.188 3.021 1 96.06 70 GLU B N 1
ATOM 1484 C CA . GLU B 1 70 ? -0.046 -9.742 3.969 1 96.06 70 GLU B CA 1
ATOM 1485 C C . GLU B 1 70 ? 0.275 -8.359 4.516 1 96.06 70 GLU B C 1
ATOM 1487 O O . GLU B 1 70 ? 1.396 -8.102 4.961 1 96.06 70 GLU B O 1
ATOM 1492 N N . GLU B 1 71 ? -0.722 -7.535 4.445 1 95.94 71 GLU B N 1
ATOM 1493 C CA . GLU B 1 71 ? -0.514 -6.16 4.891 1 95.94 71 GLU B CA 1
ATOM 1494 C C . GLU B 1 71 ? -1.53 -5.766 5.957 1 95.94 71 GLU B C 1
ATOM 1496 O O . GLU B 1 71 ? -2.699 -6.152 5.883 1 95.94 71 GLU B O 1
ATOM 1501 N N . THR B 1 72 ? -1.033 -5.047 6.926 1 95.56 72 THR B N 1
ATOM 1502 C CA . THR B 1 72 ? -1.884 -4.426 7.938 1 95.56 72 THR B CA 1
ATOM 1503 C C . THR B 1 72 ? -1.588 -2.934 8.047 1 95.56 72 THR B C 1
ATOM 1505 O O . THR B 1 72 ? -0.43 -2.518 7.973 1 95.56 72 THR B O 1
ATOM 1508 N N . SER B 1 73 ? -2.641 -2.219 8.219 1 95.81 73 SER B N 1
ATOM 1509 C CA . SER B 1 73 ? -2.512 -0.773 8.367 1 95.81 73 SER B CA 1
ATOM 1510 C C . SER B 1 73 ? -3.207 -0.289 9.641 1 95.81 73 SER B C 1
ATOM 1512 O O . SER B 1 73 ? -4.332 -0.696 9.93 1 95.81 73 SER B O 1
ATOM 1514 N N . THR B 1 74 ? -2.5 0.506 10.375 1 94.69 74 THR B N 1
ATOM 1515 C CA . THR B 1 74 ? -3.047 1.144 11.57 1 94.69 74 THR B CA 1
ATOM 1516 C C . THR B 1 74 ? -3.135 2.656 11.383 1 94.69 74 THR B C 1
ATOM 1518 O O . THR B 1 74 ? -2.117 3.32 11.172 1 94.69 74 THR B O 1
ATOM 1521 N N . GLY B 1 75 ? -4.383 3.072 11.453 1 94.31 75 GLY B N 1
ATOM 1522 C CA . GLY B 1 75 ? -4.543 4.516 11.43 1 94.31 75 GLY B CA 1
ATOM 1523 C C . GLY B 1 75 ? -3.867 5.211 12.602 1 94.31 75 GLY B C 1
ATOM 1524 O O . GLY B 1 75 ? -3.744 4.633 13.688 1 94.31 75 GLY B O 1
ATOM 1525 N N . GLN B 1 76 ? -3.393 6.438 12.32 1 92.12 76 GLN B N 1
ATOM 1526 C CA . GLN B 1 76 ? -2.84 7.273 13.383 1 92.12 76 GLN B CA 1
ATOM 1527 C C . GLN B 1 76 ? -3.42 8.68 13.328 1 92.12 76 GLN B C 1
ATOM 1529 O O . GLN B 1 76 ? -3.531 9.273 12.25 1 92.12 76 GLN B O 1
ATOM 1534 N N . SER B 1 77 ? -3.908 9.055 14.484 1 92.31 77 SER B N 1
ATOM 1535 C CA . SER B 1 77 ? -4.316 10.453 14.586 1 92.31 77 SER B CA 1
ATOM 1536 C C . SER B 1 77 ? -3.131 11.352 14.93 1 92.31 77 SER B C 1
ATOM 1538 O O . SER B 1 77 ? -2.426 11.109 15.906 1 92.31 77 SER B O 1
ATOM 1540 N N . LEU B 1 78 ? -2.844 12.273 14.055 1 94.81 78 LEU B N 1
ATOM 1541 C CA . LEU B 1 78 ? -1.81 13.273 14.32 1 94.81 78 LEU B CA 1
ATOM 1542 C C . LEU B 1 78 ? -2.426 14.641 14.57 1 94.81 78 LEU B C 1
ATOM 1544 O O . LEU B 1 78 ? -3.383 15.031 13.898 1 94.81 78 LEU B O 1
ATOM 1548 N N . ARG B 1 79 ? -1.882 15.273 15.539 1 93.12 79 ARG B N 1
ATOM 1549 C CA . ARG B 1 79 ? -2.281 16.656 15.82 1 93.12 79 ARG B CA 1
ATOM 1550 C C . ARG B 1 79 ? -1.074 17.5 16.188 1 93.12 79 ARG B C 1
ATOM 1552 O O . ARG B 1 79 ? -0.135 17.016 16.828 1 93.12 79 ARG B O 1
ATOM 1559 N N . TYR B 1 80 ? -1.203 18.688 15.773 1 95.38 80 TYR B N 1
ATOM 1560 C CA . TYR B 1 80 ? -0.206 19.656 16.219 1 95.38 80 TYR B CA 1
ATOM 1561 C C . TYR B 1 80 ? -0.623 20.297 17.531 1 95.38 80 TYR B C 1
ATOM 1563 O O . TYR B 1 80 ? -1.712 20.875 17.625 1 95.38 80 TYR B O 1
ATOM 1571 N N . ASP B 1 81 ? 0.284 20.172 18.531 1 95.25 81 ASP B N 1
ATOM 1572 C CA . ASP B 1 81 ? 0.083 20.828 19.828 1 95.25 81 ASP B CA 1
ATOM 1573 C C . ASP B 1 81 ? 0.78 22.188 19.859 1 95.25 81 ASP B C 1
ATOM 1575 O O . ASP B 1 81 ? 2.008 22.25 19.953 1 95.25 81 ASP B O 1
ATOM 1579 N N . GLU B 1 82 ? 0.001 23.188 19.828 1 92.12 82 GLU B N 1
ATOM 1580 C CA . GLU B 1 82 ? 0.557 24.531 19.781 1 92.12 82 GLU B CA 1
ATOM 1581 C C . GLU B 1 82 ? 1.324 24.844 21.062 1 92.12 82 GLU B C 1
ATOM 1583 O O . GLU B 1 82 ? 2.309 25.594 21.031 1 92.12 82 GLU B O 1
ATOM 1588 N N . GLY B 1 83 ? 0.78 24.344 22.172 1 93 83 GLY B N 1
ATOM 1589 C CA . GLY B 1 83 ? 1.449 24.578 23.438 1 93 83 GLY B CA 1
ATOM 1590 C C . GLY B 1 83 ? 2.828 23.953 23.516 1 93 83 GLY B C 1
ATOM 1591 O O . GLY B 1 83 ? 3.793 24.609 23.906 1 93 83 GLY B O 1
ATOM 1592 N N . LEU B 1 84 ? 3.012 22.766 23.062 1 93.56 84 LEU B N 1
ATOM 1593 C CA . LEU B 1 84 ? 4.27 22.031 23.109 1 93.56 84 LEU B CA 1
ATOM 1594 C C . LEU B 1 84 ? 5.066 22.234 21.828 1 93.56 84 LEU B C 1
ATOM 1596 O O . LEU B 1 84 ? 6.25 21.891 21.766 1 93.56 84 LEU B O 1
ATOM 1600 N N . ARG B 1 85 ? 4.461 22.781 20.891 1 94.38 85 ARG B N 1
ATOM 1601 C CA . ARG B 1 85 ? 5.062 23 19.594 1 94.38 85 ARG B CA 1
ATOM 1602 C C . ARG B 1 85 ? 5.617 21.703 19.016 1 94.38 85 ARG B C 1
ATOM 1604 O O . ARG B 1 85 ? 6.77 21.656 18.578 1 94.38 85 ARG B O 1
ATOM 1611 N N . ARG B 1 86 ? 4.758 20.656 19.078 1 96 86 ARG B N 1
ATOM 1612 C CA . ARG B 1 86 ? 5.141 19.359 18.531 1 96 86 ARG B CA 1
ATOM 1613 C C . ARG B 1 86 ? 3.922 18.594 18 1 96 86 ARG B C 1
ATOM 1615 O O . ARG B 1 86 ? 2.785 18.953 18.328 1 96 86 ARG B O 1
ATOM 1622 N N . VAL B 1 87 ? 4.176 17.656 17.156 1 96.75 87 VAL B N 1
ATOM 1623 C CA . VAL B 1 87 ? 3.131 16.75 16.672 1 96.75 87 VAL B CA 1
ATOM 1624 C C . VAL B 1 87 ? 2.914 15.625 17.672 1 96.75 87 VAL B C 1
ATOM 1626 O O . VAL B 1 87 ? 3.875 15.023 18.156 1 96.75 87 VAL B O 1
ATOM 1629 N N . VAL B 1 88 ? 1.714 15.438 18.016 1 95.06 88 VAL B N 1
ATOM 1630 C CA . VAL B 1 88 ? 1.338 14.352 18.906 1 95.06 88 VAL B CA 1
ATOM 1631 C C . VAL B 1 88 ? 0.587 13.273 18.141 1 95.06 88 VAL B C 1
ATOM 1633 O O . VAL B 1 88 ? -0.327 13.578 17.359 1 95.06 88 VAL B O 1
ATOM 1636 N N . ALA B 1 89 ? 1.013 12.102 18.359 1 93.38 89 ALA B N 1
ATOM 1637 C CA . ALA B 1 89 ? 0.434 10.977 17.641 1 93.38 89 ALA B CA 1
ATOM 1638 C C . ALA B 1 89 ? -0.294 10.031 18.578 1 93.38 89 ALA B C 1
ATOM 1640 O O . ALA B 1 89 ? 0.178 9.766 19.688 1 93.38 89 ALA B O 1
ATOM 1641 N N . GLU B 1 90 ? -1.467 9.609 18.141 1 91 90 GLU B N 1
ATOM 1642 C CA . GLU B 1 90 ? -2.209 8.57 18.859 1 91 90 GLU B CA 1
ATOM 1643 C C . GLU B 1 90 ? -2.629 7.449 17.906 1 91 90 GLU B C 1
ATOM 1645 O O . GLU B 1 90 ? -3.104 7.707 16.812 1 91 90 GLU B O 1
ATOM 1650 N N . PRO B 1 91 ? -2.357 6.223 18.375 1 87.81 91 PRO B N 1
ATOM 1651 C CA . PRO B 1 91 ? -2.781 5.117 17.516 1 87.81 91 PRO B CA 1
ATOM 1652 C C . PRO B 1 91 ? -4.297 5.043 17.359 1 87.81 91 PRO B C 1
ATOM 1654 O O . PRO B 1 91 ? -5.039 5.34 18.297 1 87.81 91 PRO B O 1
ATOM 1657 N N . GLY B 1 92 ? -4.656 4.863 16.141 1 92.12 92 GLY B N 1
ATOM 1658 C CA . GLY B 1 92 ? -6.051 4.574 15.836 1 92.12 92 GLY B CA 1
ATOM 1659 C C . GLY B 1 92 ? -6.328 3.094 15.664 1 92.12 92 GLY B C 1
ATOM 1660 O O . GLY B 1 92 ? -5.641 2.254 16.25 1 92.12 92 GLY B O 1
ATOM 1661 N N . ALA B 1 93 ? -7.375 2.863 14.945 1 92.75 93 ALA B N 1
ATOM 1662 C CA . ALA B 1 93 ? -7.793 1.478 14.75 1 92.75 93 ALA B CA 1
ATOM 1663 C C . ALA B 1 93 ? -6.906 0.775 13.727 1 92.75 93 ALA B C 1
ATOM 1665 O O . ALA B 1 93 ? -6.434 1.399 12.773 1 92.75 93 ALA B O 1
ATOM 1666 N N . THR B 1 94 ? -6.66 -0.478 13.961 1 93.19 94 THR B N 1
ATOM 1667 C CA . THR B 1 94 ? -5.961 -1.336 13.008 1 93.19 94 THR B CA 1
ATOM 1668 C C . THR B 1 94 ? -6.953 -2.074 12.117 1 93.19 94 THR B C 1
ATOM 1670 O O . THR B 1 94 ? -7.891 -2.705 12.609 1 93.19 94 THR B O 1
ATOM 1673 N N . GLY B 1 95 ? -6.742 -1.847 10.828 1 93.31 95 GLY B N 1
ATOM 1674 C CA . GLY B 1 95 ? -7.609 -2.547 9.891 1 93.31 95 GLY B CA 1
ATOM 1675 C C . GLY B 1 95 ? -7.305 -4.027 9.789 1 93.31 95 GLY B C 1
ATOM 1676 O O . GLY B 1 95 ? -6.23 -4.477 10.203 1 93.31 95 GLY B O 1
ATOM 1677 N N . ALA B 1 96 ? -8.336 -4.715 9.297 1 94 96 ALA B N 1
ATOM 1678 C CA . ALA B 1 96 ? -8.133 -6.141 9.055 1 94 96 ALA B CA 1
ATOM 1679 C C . ALA B 1 96 ? -6.996 -6.363 8.055 1 94 96 ALA B C 1
ATOM 1681 O O . ALA B 1 96 ? -6.816 -5.574 7.121 1 94 96 ALA B O 1
ATOM 1682 N N . PRO B 1 97 ? -6.246 -7.395 8.227 1 95.06 97 PRO B N 1
ATOM 1683 C CA . PRO B 1 97 ? -5.191 -7.711 7.262 1 95.06 97 PRO B CA 1
ATOM 1684 C C . PRO B 1 97 ? -5.73 -7.93 5.848 1 95.06 97 PRO B C 1
ATOM 1686 O O . PRO B 1 97 ? -6.828 -8.469 5.676 1 95.06 97 PRO B O 1
ATOM 1689 N N . ARG B 1 98 ? -4.953 -7.438 4.934 1 96.88 98 ARG B N 1
ATOM 1690 C CA . ARG B 1 98 ? -5.223 -7.695 3.521 1 96.88 98 ARG B CA 1
ATOM 1691 C C . ARG B 1 98 ? -4.199 -8.656 2.934 1 96.88 98 ARG B C 1
ATOM 1693 O O . ARG B 1 98 ? -3.002 -8.539 3.203 1 96.88 98 ARG B O 1
ATOM 1700 N N . HIS B 1 99 ? -4.656 -9.625 2.205 1 96.75 99 HIS B N 1
ATOM 1701 C CA . HIS B 1 99 ? -3.814 -10.602 1.519 1 96.75 99 HIS B CA 1
ATOM 1702 C C . HIS B 1 99 ? -3.766 -10.328 0.019 1 96.75 99 HIS B C 1
ATOM 1704 O O . HIS B 1 99 ? -4.781 -10.438 -0.669 1 96.75 99 HIS B O 1
ATOM 1710 N N . THR B 1 100 ? -2.635 -9.953 -0.434 1 97.56 100 THR B N 1
ATOM 1711 C CA . THR B 1 100 ? -2.457 -9.664 -1.853 1 97.56 100 THR B CA 1
ATOM 1712 C C . THR B 1 100 ? -1.601 -10.742 -2.52 1 97.56 100 THR B C 1
ATOM 1714 O O . THR B 1 100 ? -0.503 -11.047 -2.049 1 97.56 100 THR B O 1
ATOM 1717 N N . VAL B 1 101 ? -2.115 -11.297 -3.594 1 98.06 101 VAL B N 1
ATOM 1718 C CA . VAL B 1 101 ? -1.383 -12.305 -4.359 1 98.06 101 VAL B CA 1
ATOM 1719 C C . VAL B 1 101 ? -1.215 -11.828 -5.801 1 98.06 101 VAL B C 1
ATOM 1721 O O . VAL B 1 101 ? -2.152 -11.297 -6.398 1 98.06 101 VAL B O 1
ATOM 1724 N N . THR B 1 102 ? -0.045 -11.977 -6.312 1 98.12 102 THR B N 1
ATOM 1725 C CA . THR B 1 102 ? 0.248 -11.75 -7.723 1 98.12 102 THR B CA 1
ATOM 1726 C C . THR B 1 102 ? 0.682 -13.047 -8.398 1 98.12 102 THR B C 1
ATOM 1728 O O . THR B 1 102 ? 1.566 -13.75 -7.898 1 98.12 102 THR B O 1
ATOM 1731 N N . LEU B 1 103 ? 0.052 -13.383 -9.438 1 98.25 103 LEU B N 1
ATOM 1732 C CA . LEU B 1 103 ? 0.392 -14.547 -10.258 1 98.25 103 LEU B CA 1
ATOM 1733 C C . LEU B 1 103 ? 0.776 -14.125 -11.672 1 98.25 103 LEU B C 1
ATOM 1735 O O . LEU B 1 103 ? 0.047 -13.367 -12.32 1 98.25 103 LEU B O 1
ATOM 1739 N N . SER B 1 104 ? 1.871 -14.578 -12.086 1 97.44 104 SER B N 1
ATOM 1740 C CA . SER B 1 104 ? 2.322 -14.383 -13.461 1 97.44 104 SER B CA 1
ATOM 1741 C C . SER B 1 104 ? 2.605 -15.719 -14.141 1 97.44 104 SER B C 1
ATOM 1743 O O . SER B 1 104 ? 3.367 -16.531 -13.625 1 97.44 104 SER B O 1
ATOM 1745 N N . LEU B 1 105 ? 1.935 -15.977 -15.242 1 96.44 105 LEU B N 1
ATOM 1746 C CA . LEU B 1 105 ? 2.186 -17.156 -16.062 1 96.44 105 LEU B CA 1
ATOM 1747 C C . LEU B 1 105 ? 2.75 -16.75 -17.422 1 96.44 105 LEU B C 1
ATOM 1749 O O . LEU B 1 105 ? 2.213 -15.867 -18.094 1 96.44 105 LEU B O 1
ATOM 1753 N N . CYS B 1 106 ? 3.768 -17.406 -17.75 1 95.56 106 CYS B N 1
ATOM 1754 C CA . CYS B 1 106 ? 4.324 -17.188 -19.094 1 95.56 106 CYS B CA 1
ATOM 1755 C C . CYS B 1 106 ? 4.406 -18.5 -19.859 1 95.56 106 CYS B C 1
ATOM 1757 O O . CYS B 1 106 ? 4.449 -19.578 -19.266 1 95.56 106 CYS B O 1
ATOM 1759 N N . GLY B 1 107 ? 4.414 -18.328 -21.141 1 95.06 107 GLY B N 1
ATOM 1760 C CA . GLY B 1 107 ? 4.492 -19.547 -21.922 1 95.06 107 GLY B CA 1
ATOM 1761 C C . GLY B 1 107 ? 4.52 -19.297 -23.422 1 95.06 107 GLY B C 1
ATOM 1762 O O . GLY B 1 107 ? 4.461 -18.141 -23.859 1 95.06 107 GLY B O 1
ATOM 1763 N N . THR B 1 108 ? 4.691 -20.281 -24.172 1 94 108 THR B N 1
ATOM 1764 C CA . THR B 1 108 ? 4.699 -20.281 -25.625 1 94 108 THR B CA 1
ATOM 1765 C C . THR B 1 108 ? 3.303 -19.984 -26.172 1 94 108 THR B C 1
ATOM 1767 O O . THR B 1 108 ? 2.35 -19.844 -25.406 1 94 108 THR B O 1
ATOM 1770 N N . ARG B 1 109 ? 3.234 -19.859 -27.484 1 93.81 109 ARG B N 1
ATOM 1771 C CA . ARG B 1 109 ? 1.955 -19.625 -28.156 1 93.81 109 ARG B CA 1
ATOM 1772 C C . ARG B 1 109 ? 0.952 -20.719 -27.812 1 93.81 109 ARG B C 1
ATOM 1774 O O . ARG B 1 109 ? -0.214 -20.438 -27.531 1 93.81 109 ARG B O 1
ATOM 1781 N N . ALA B 1 110 ? 1.418 -21.969 -27.828 1 93.38 110 ALA B N 1
ATOM 1782 C CA . ALA B 1 110 ? 0.54 -23.094 -27.547 1 93.38 110 ALA B CA 1
ATOM 1783 C C . ALA B 1 110 ? -0.049 -23 -26.141 1 93.38 110 ALA B C 1
ATOM 1785 O O . ALA B 1 110 ? -1.243 -23.234 -25.938 1 93.38 110 ALA B O 1
ATOM 1786 N N . PHE B 1 111 ? 0.742 -22.609 -25.219 1 95.31 111 PHE B N 1
ATOM 1787 C CA . PHE B 1 111 ? 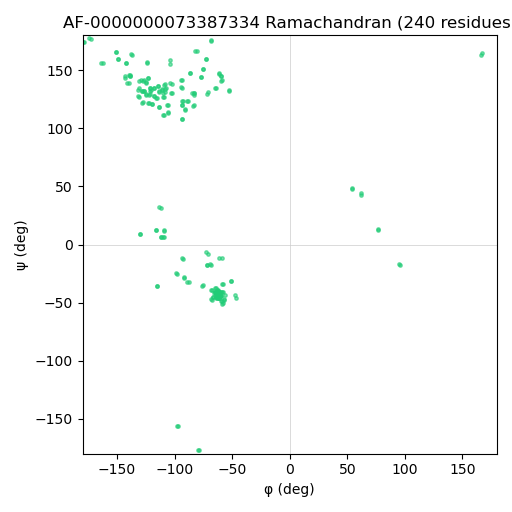0.278 -22.484 -23.844 1 95.31 111 PHE B CA 1
ATOM 1788 C C . PHE B 1 111 ? -0.737 -21.344 -23.734 1 95.31 111 PHE B C 1
ATOM 1790 O O . PHE B 1 111 ? -1.806 -21.516 -23.141 1 95.31 111 PHE B O 1
ATOM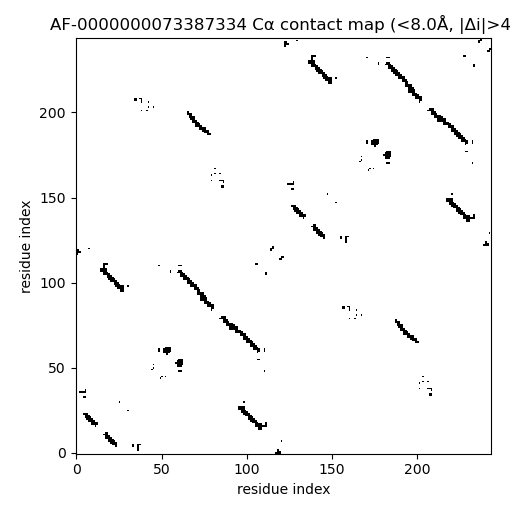 1797 N N . CYS B 1 112 ? -0.431 -20.172 -24.297 1 95.25 112 CYS B N 1
ATOM 1798 C CA . CYS B 1 112 ? -1.28 -19 -24.172 1 95.25 112 CYS B CA 1
ATOM 1799 C C . CYS B 1 112 ? -2.645 -19.234 -24.812 1 95.25 112 CYS B C 1
ATOM 1801 O O . CYS B 1 112 ? -3.67 -18.828 -24.266 1 95.25 112 CYS B O 1
ATOM 1803 N N . GLU B 1 113 ? -2.652 -19.797 -25.922 1 94.69 113 GLU B N 1
ATOM 1804 C CA . GLU B 1 113 ? -3.912 -20.109 -26.594 1 94.69 113 GLU B CA 1
ATOM 1805 C C . GLU B 1 113 ? -4.758 -21.078 -25.766 1 94.69 113 GLU B C 1
ATOM 1807 O O . GLU B 1 113 ? -5.965 -20.875 -25.609 1 94.69 113 GLU B O 1
ATOM 1812 N N . ALA B 1 114 ? -4.152 -22.125 -25.25 1 95.5 114 ALA B N 1
ATOM 1813 C CA . ALA B 1 114 ? -4.867 -23.078 -24.422 1 95.5 114 ALA B CA 1
ATOM 1814 C C . ALA B 1 114 ? -5.406 -22.422 -23.156 1 95.5 114 ALA B C 1
ATOM 1816 O O . ALA B 1 114 ? -6.516 -22.719 -22.703 1 95.5 114 ALA B O 1
ATOM 1817 N N . PHE B 1 115 ? -4.516 -21.516 -22.594 1 95.62 115 PHE B N 1
ATOM 1818 C CA . PHE B 1 115 ? -4.902 -20.812 -21.375 1 95.62 115 PHE B CA 1
ATOM 1819 C C . PHE B 1 115 ? -6.129 -19.953 -21.625 1 95.62 115 PHE B C 1
ATOM 1821 O O . PHE B 1 115 ? -7.074 -19.969 -20.828 1 95.62 115 PHE B O 1
ATOM 1828 N N . ARG B 1 116 ? -6.117 -19.234 -22.688 1 94.94 116 ARG B N 1
ATOM 1829 C CA . ARG B 1 116 ? -7.246 -18.406 -23.062 1 94.94 116 ARG B CA 1
ATOM 1830 C C . ARG B 1 116 ? -8.516 -19.234 -23.234 1 94.94 116 ARG B C 1
ATOM 1832 O O . ARG B 1 116 ? -9.586 -18.859 -22.766 1 94.94 116 ARG B O 1
ATOM 1839 N N . GLU B 1 117 ? -8.406 -20.25 -23.922 1 94.88 117 GLU B N 1
ATOM 1840 C CA . GLU B 1 117 ? -9.547 -21.109 -24.188 1 94.88 117 GLU B CA 1
ATOM 1841 C C . GLU B 1 117 ? -10.117 -21.688 -22.906 1 94.88 117 GLU B C 1
ATOM 1843 O O . GLU B 1 117 ? -11.336 -21.719 -22.719 1 94.88 117 GLU B O 1
ATOM 1848 N N . ARG B 1 118 ? -9.273 -22.188 -22.047 1 95.75 118 ARG B N 1
ATOM 1849 C CA . ARG B 1 118 ? -9.703 -22.859 -20.828 1 95.75 118 ARG B CA 1
ATOM 1850 C C . ARG B 1 118 ? -10.43 -21.891 -19.891 1 95.75 118 ARG B C 1
ATOM 1852 O O . ARG B 1 118 ? -11.406 -22.266 -19.25 1 95.75 118 ARG B O 1
ATOM 1859 N N . PHE B 1 119 ? -9.922 -20.672 -19.766 1 96.06 119 PHE B N 1
A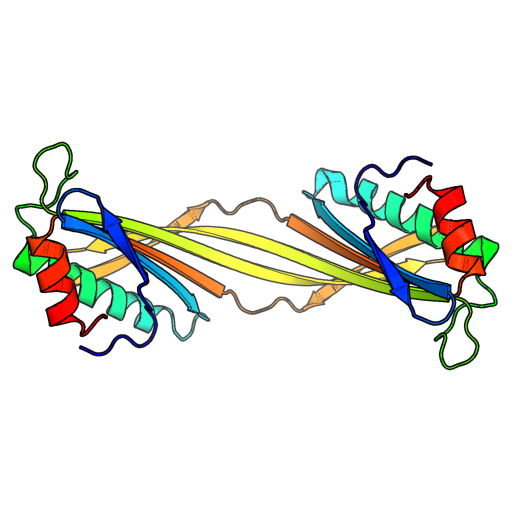TOM 1860 C CA . PHE B 1 119 ? -10.43 -19.766 -18.75 1 96.06 119 PHE B CA 1
ATOM 1861 C C . PHE B 1 119 ? -11.227 -18.625 -19.375 1 96.06 119 PHE B C 1
ATOM 1863 O O . PHE B 1 119 ? -11.664 -17.719 -18.688 1 96.06 119 PHE B O 1
ATOM 1870 N N . GLY B 1 120 ? -11.461 -18.703 -20.719 1 92.81 120 GLY B N 1
ATOM 1871 C CA . GLY B 1 120 ? -12.281 -17.734 -21.406 1 92.81 120 GLY B CA 1
ATOM 1872 C C . GLY B 1 120 ? -11.734 -16.328 -21.344 1 92.81 120 GLY B C 1
ATOM 1873 O O . GLY B 1 120 ? -12.477 -15.375 -21.062 1 92.81 120 GLY B O 1
ATOM 1874 N N . LEU B 1 121 ? -10.398 -16.188 -21.531 1 89.81 121 LEU B N 1
ATOM 1875 C CA . LEU B 1 121 ? -9.734 -14.883 -21.406 1 89.81 121 LEU B CA 1
ATOM 1876 C C . LEU B 1 121 ? -9.625 -14.203 -22.766 1 89.81 121 LEU B C 1
ATOM 1878 O O . LEU B 1 121 ? -9.547 -14.867 -23.797 1 89.81 121 LEU B O 1
ATOM 1882 N N . GLU B 1 122 ? -9.805 -12.938 -22.75 1 80.5 122 GLU B N 1
ATOM 1883 C CA . GLU B 1 122 ? -9.688 -12.195 -24 1 80.5 122 GLU B CA 1
ATOM 1884 C C . GLU B 1 122 ? -8.289 -11.617 -24.172 1 80.5 122 GLU B C 1
ATOM 1886 O O . GLU B 1 122 ? -7.602 -11.328 -23.188 1 80.5 122 GLU B O 1
#

Sequence (244 aa):
MTLRYLDFDHSEDGEGGGTWDAMASVTGEHVEALHAEIAAVLDWAHGRFGSQRGPIEEDGEWDYDLQAVEETSTGQSLRYDEGLRRVVAEPGATGAPRHTVTLSLCGTRAFCEAFRERFGLEMTLRYLDFDHSEDGEGGGTWDAMASVTGEHVEALHAEIAAVLDWAHGRFGSQRGPIEEDGEWDYDLQAVEETSTGQSLRYDEGLRRVVAEPGATGAPRHTVTLSLCGTRAFCEAFRERFGLE